Protein AF-A0A8S0H6U8-F1 (afdb_monomer_lite)

Sequence (201 aa):
MFDDYDYKDVSTRIKVKFSQRRDEPMYPWEIASFLKKLNTVYYKFELLNSICSAINQGVSPEDIFIFDHSLPLYERYSEMNLLSEPFAAKLFYSIGMPIPLSPNRNIYEFNCLYHIFNTVNSFLKRNHIGPLSLNNISYLYETLQGFGLQATEAAVIDLANKQAEKSYEAAAKRGRRKSSFQTTISRSHLKNTKNKKTRSF

Secondary structure (DSSP, 8-state):
---GGGGS--S---------SS--PPPHHHHHHHHHHHHHHHHHHHHHHHHHHHHHTT--GGG-EEESSPPPTTS-GGGGGGTTSTTHHHHGGGT--EEESS--HHHHHHHHHHHHHHHHHHHHHHTTPPPPPTHHHHHHHHHHHHHHHHHHHHHHHHHHHHHHHHHHHHHHHHHHHHHHHHHHHHHHHHHHHHHHHSS--

pLDDT: mean 82.43, std 14.74, range [41.81, 97.81]

Foldseek 3Di:
DDDLVVVDDPPDDDDDDDDDPDPDDDDPVNVVVVVVVVVVVVVVVVVVSSVVSCVVVPNDLQNDKDFPAADDPPDDPPCVVCLVALCVLLVCLVSHQIGGSDDDPSSVLSNLLSVLQVVLQVVCVVVVFHHDDSVVSSVLSVCCVPPNDVSSNVSVVVSSVVSVVVRVVVVVVVVVVVVVVVVVVVVVVVVVVVVVVVPDD

Radius of gyration: 28.57 Å; chains: 1; bounding box: 68×74×70 Å

Structure (mmCIF, N/CA/C/O backbone):
data_AF-A0A8S0H6U8-F1
#
_entry.id   AF-A0A8S0H6U8-F1
#
loop_
_atom_site.group_PDB
_atom_site.id
_atom_site.type_symbol
_atom_site.label_atom_id
_atom_site.label_alt_id
_atom_site.label_comp_id
_atom_site.label_asym_id
_atom_site.label_entity_id
_atom_site.label_seq_id
_atom_site.pdbx_PDB_ins_code
_atom_site.Cartn_x
_atom_site.Cartn_y
_atom_site.Cartn_z
_atom_site.occupancy
_atom_site.B_iso_or_equiv
_atom_site.auth_seq_id
_atom_site.auth_comp_id
_atom_site.auth_asym_id
_atom_site.auth_atom_id
_atom_site.pdbx_PDB_model_num
ATOM 1 N N . MET A 1 1 ? 3.943 11.934 16.262 1.00 72.00 1 MET A N 1
ATOM 2 C CA . MET A 1 1 ? 2.975 11.005 15.651 1.00 72.00 1 MET A CA 1
ATOM 3 C C . MET A 1 1 ? 1.938 10.697 16.708 1.00 72.00 1 MET A C 1
ATOM 5 O O . MET A 1 1 ? 2.337 10.480 17.844 1.00 72.00 1 MET A O 1
ATOM 9 N N . PHE A 1 2 ? 0.656 10.782 16.368 1.00 79.81 2 PHE A N 1
ATOM 10 C CA . PHE A 1 2 ? -0.422 10.409 17.280 1.00 79.81 2 PHE A CA 1
ATOM 11 C C . PHE A 1 2 ? -0.410 8.887 17.483 1.00 79.81 2 PHE A C 1
ATOM 13 O O . PHE A 1 2 ? -0.329 8.156 16.495 1.00 79.81 2 PHE A O 1
ATOM 20 N N . ASP A 1 3 ? -0.467 8.435 18.734 1.00 83.94 3 ASP A N 1
ATOM 21 C CA . ASP A 1 3 ? -0.617 7.027 19.102 1.00 83.94 3 ASP A CA 1
ATOM 22 C C . ASP A 1 3 ? -1.947 6.869 19.848 1.00 83.94 3 ASP A C 1
ATOM 24 O O . ASP A 1 3 ? -2.198 7.536 20.852 1.00 83.94 3 ASP A O 1
ATOM 28 N N . ASP A 1 4 ? -2.843 6.035 19.323 1.00 83.31 4 ASP A N 1
ATOM 29 C CA . ASP A 1 4 ? -4.164 5.848 19.914 1.00 83.31 4 ASP A CA 1
ATOM 30 C C . ASP A 1 4 ? -4.121 4.991 21.186 1.00 83.31 4 ASP A C 1
ATOM 32 O O . ASP A 1 4 ? -5.037 5.084 22.007 1.00 83.31 4 ASP A O 1
ATOM 36 N N . TYR A 1 5 ? -3.063 4.199 21.390 1.00 84.62 5 TYR A N 1
ATOM 37 C CA . TYR A 1 5 ? -2.897 3.375 22.587 1.00 84.62 5 TYR A CA 1
ATOM 38 C C . TYR A 1 5 ? -2.689 4.209 23.853 1.00 84.62 5 TYR A C 1
ATOM 40 O O . TYR A 1 5 ? -3.104 3.766 24.924 1.00 84.62 5 TYR A O 1
ATOM 48 N N . ASP A 1 6 ? -2.152 5.428 23.735 1.00 86.44 6 ASP A N 1
ATOM 49 C CA . ASP A 1 6 ? -1.988 6.365 24.857 1.00 86.44 6 ASP A CA 1
ATOM 50 C C . ASP A 1 6 ? -3.334 6.790 25.474 1.00 86.44 6 ASP A C 1
ATOM 52 O O . ASP A 1 6 ? -3.394 7.227 26.625 1.00 86.44 6 ASP A O 1
ATOM 56 N N . TYR A 1 7 ? -4.430 6.637 24.724 1.00 86.06 7 TYR A N 1
ATOM 57 C CA . TYR A 1 7 ? -5.772 7.084 25.106 1.00 86.06 7 TYR A CA 1
ATOM 58 C C . TYR A 1 7 ? -6.778 5.933 25.260 1.00 86.06 7 TYR A C 1
ATOM 60 O O . TYR A 1 7 ? -7.942 6.172 25.593 1.00 86.06 7 TYR A O 1
ATOM 68 N N . LYS A 1 8 ? -6.357 4.683 25.024 1.00 85.88 8 LYS A N 1
ATOM 69 C CA . LYS A 1 8 ? -7.200 3.485 25.147 1.00 85.88 8 LYS A CA 1
ATOM 70 C C . LYS A 1 8 ? -7.026 2.823 26.513 1.00 85.88 8 LYS A C 1
ATOM 72 O O . LYS A 1 8 ? -5.921 2.699 27.034 1.00 85.88 8 LYS A O 1
ATOM 77 N N . ASP A 1 9 ? -8.120 2.303 27.071 1.00 84.31 9 ASP A N 1
ATOM 78 C CA . ASP A 1 9 ? -8.045 1.426 28.243 1.00 84.31 9 ASP A CA 1
ATOM 79 C C . ASP A 1 9 ? -7.545 0.034 27.831 1.00 84.31 9 ASP A C 1
ATOM 81 O O . ASP A 1 9 ? -8.310 -0.845 27.434 1.00 84.31 9 ASP A O 1
ATOM 85 N N . VAL A 1 10 ? -6.233 -0.161 27.940 1.00 85.88 10 VAL A N 1
ATOM 86 C CA . VAL A 1 10 ? -5.565 -1.450 27.702 1.00 85.88 10 VAL A CA 1
ATOM 87 C C . VAL A 1 10 ? -5.568 -2.369 28.930 1.00 85.88 10 VAL A C 1
ATOM 89 O O . VAL A 1 10 ? -5.116 -3.515 28.855 1.00 85.88 10 VAL A O 1
ATOM 92 N N . SER A 1 11 ? -6.054 -1.882 30.074 1.00 89.12 11 SER A N 1
ATOM 93 C CA . SER A 1 11 ? -6.046 -2.614 31.342 1.00 89.12 11 SER A CA 1
ATOM 94 C C . SER A 1 11 ? -7.265 -3.528 31.486 1.00 89.12 11 SER A C 1
ATOM 96 O O . SER A 1 11 ? -7.160 -4.642 32.013 1.00 89.12 11 SER A O 1
ATOM 98 N N . THR A 1 12 ? -8.413 -3.106 30.952 1.00 90.50 12 THR A N 1
ATOM 99 C CA . THR A 1 12 ? -9.663 -3.859 31.038 1.00 90.50 12 THR A CA 1
ATOM 100 C C . THR A 1 12 ? -9.727 -4.967 29.989 1.00 90.50 12 THR A C 1
ATOM 102 O O . THR A 1 12 ? -9.758 -4.731 28.783 1.00 90.50 12 THR A O 1
ATOM 105 N N . ARG A 1 13 ? -9.825 -6.223 30.443 1.00 88.25 13 ARG A N 1
ATOM 106 C CA . ARG A 1 13 ? -10.048 -7.384 29.567 1.00 88.25 13 ARG A CA 1
ATOM 107 C C . ARG A 1 13 ? -11.508 -7.809 29.578 1.00 88.25 13 ARG A C 1
ATOM 109 O O . ARG A 1 13 ? -12.000 -8.331 30.577 1.00 88.25 13 ARG A O 1
ATOM 116 N N . ILE A 1 14 ? -12.172 -7.681 28.433 1.00 86.81 14 ILE A N 1
ATOM 117 C CA . ILE A 1 14 ? -13.550 -8.141 28.244 1.00 86.81 14 ILE A CA 1
ATOM 118 C C . ILE A 1 14 ? -13.538 -9.560 27.666 1.00 86.81 14 ILE A C 1
ATOM 120 O O . ILE A 1 14 ? -12.877 -9.837 26.667 1.00 86.81 14 ILE A O 1
ATOM 124 N N . LYS A 1 15 ? -14.288 -10.475 28.289 1.00 89.25 15 LYS A N 1
ATOM 125 C CA . LYS A 1 15 ? -14.525 -11.826 27.762 1.00 89.25 15 LYS A CA 1
ATOM 126 C C . LYS A 1 15 ? -15.936 -11.908 27.197 1.00 89.25 15 LYS A C 1
ATOM 128 O O . LYS A 1 15 ? -16.902 -11.721 27.929 1.00 89.25 15 LYS A O 1
ATOM 133 N N . VAL A 1 16 ? -16.046 -12.239 25.914 1.00 86.31 16 VAL A N 1
ATOM 134 C CA . VAL A 1 16 ? -17.332 -12.429 25.233 1.00 86.31 16 VAL A CA 1
ATOM 135 C C . VAL A 1 16 ? -17.525 -13.910 24.928 1.00 86.31 16 VAL A C 1
ATOM 137 O O . VAL A 1 16 ? -16.628 -14.562 24.395 1.00 86.31 16 VAL A O 1
ATOM 140 N N . LYS A 1 17 ? -18.701 -14.446 25.265 1.00 89.88 17 LYS A N 1
ATOM 141 C CA . LYS A 1 17 ? -19.116 -15.808 24.918 1.00 89.88 17 LYS A CA 1
ATOM 142 C C . LYS A 1 17 ? -20.360 -15.736 24.043 1.00 89.88 17 LYS A C 1
ATOM 144 O O . LYS A 1 17 ? -21.351 -15.128 24.433 1.00 89.88 17 LYS A O 1
ATOM 149 N N . PHE A 1 18 ? -20.311 -16.393 22.890 1.00 86.31 18 PHE A N 1
ATOM 150 C CA . PHE A 1 18 ? -21.473 -16.581 22.029 1.00 86.31 18 PHE A CA 1
ATOM 151 C C . PHE A 1 18 ? -22.106 -17.939 22.328 1.00 86.31 18 PHE A C 1
ATOM 153 O O . PHE A 1 18 ? -21.403 -18.940 22.471 1.00 86.31 18 PHE A O 1
ATOM 160 N N . SER A 1 19 ? -23.429 -17.972 22.440 1.00 87.06 19 SER A N 1
ATOM 161 C CA . SER A 1 19 ? -24.215 -19.193 22.614 1.00 87.06 19 SER A CA 1
ATOM 162 C C . SER A 1 19 ? -25.252 -19.301 21.503 1.00 87.06 19 SER A C 1
ATOM 164 O O . SER A 1 19 ? -25.845 -18.304 21.083 1.00 87.06 19 SER A O 1
ATOM 166 N N . GLN A 1 20 ? -25.476 -20.519 21.013 1.00 85.81 20 GLN A N 1
ATOM 167 C CA . GLN A 1 20 ? -26.583 -20.784 20.103 1.00 85.81 20 GLN A CA 1
ATOM 168 C C . GLN A 1 20 ? -27.905 -20.763 20.872 1.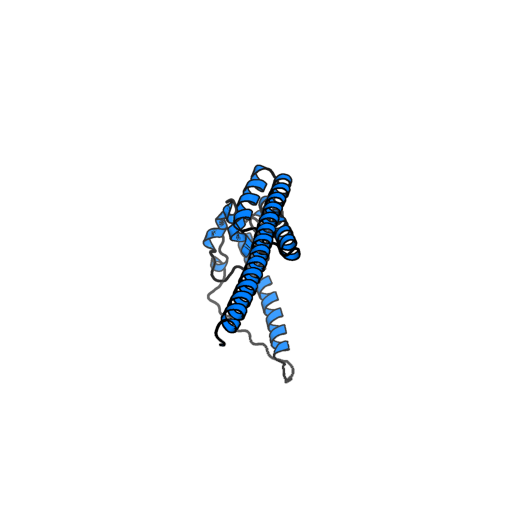00 85.81 20 GLN A C 1
ATOM 170 O O . GLN A 1 20 ? -27.972 -21.152 22.037 1.00 85.81 20 GLN A O 1
ATOM 175 N N . ARG A 1 21 ? -28.972 -20.318 20.202 1.00 85.69 21 ARG A N 1
ATOM 176 C CA . ARG A 1 21 ? -30.337 -20.379 20.751 1.00 85.69 21 ARG A CA 1
ATOM 177 C C . ARG A 1 21 ? -30.958 -21.772 20.644 1.00 85.69 21 ARG A C 1
ATOM 179 O O . ARG A 1 21 ? -31.889 -22.067 21.382 1.00 85.69 21 ARG A O 1
ATOM 186 N N . ARG A 1 22 ? -30.483 -22.586 19.703 1.00 87.94 22 ARG A N 1
ATOM 187 C CA . ARG A 1 22 ? -30.921 -23.963 19.464 1.00 87.94 22 ARG A CA 1
ATOM 188 C C . ARG A 1 22 ? -29.701 -24.863 19.452 1.00 87.94 22 ARG A C 1
ATOM 190 O O . ARG A 1 22 ? -28.652 -24.445 18.965 1.00 87.94 22 ARG A O 1
ATOM 197 N N . ASP A 1 23 ? -29.860 -26.060 19.994 1.00 83.81 23 ASP A N 1
ATOM 198 C CA . ASP A 1 23 ? -28.812 -27.075 20.032 1.00 83.81 23 ASP A CA 1
ATOM 199 C C . ASP A 1 23 ? -28.749 -27.788 18.674 1.00 83.81 23 ASP A C 1
ATOM 201 O O . ASP A 1 23 ? -29.282 -28.878 18.480 1.00 83.81 23 ASP A O 1
ATOM 205 N N . GLU A 1 24 ? -28.205 -27.078 17.686 1.00 88.19 24 GLU A N 1
ATOM 206 C CA . GLU A 1 24 ? -28.044 -27.550 16.314 1.00 88.19 24 GLU A CA 1
ATOM 207 C C . GLU A 1 24 ? -26.545 -27.651 15.988 1.00 88.19 24 GLU A C 1
ATOM 209 O O . GLU A 1 24 ? -25.786 -26.722 16.306 1.00 88.19 24 GLU A O 1
ATOM 214 N N . PRO A 1 25 ? -26.093 -28.742 15.337 1.00 86.31 25 PRO A N 1
ATOM 215 C CA . PRO A 1 25 ? -24.699 -28.883 14.942 1.00 86.31 25 PRO A CA 1
ATOM 216 C C . PRO A 1 25 ? -24.287 -27.734 14.020 1.00 86.31 25 PRO A C 1
ATOM 218 O O . PRO A 1 25 ? -24.891 -27.536 12.970 1.00 86.31 25 PRO A O 1
ATOM 221 N N . MET A 1 26 ? -23.242 -26.999 14.397 1.00 87.81 26 MET A N 1
ATOM 222 C CA . MET A 1 26 ? -22.647 -25.979 13.535 1.00 87.81 26 MET A CA 1
ATOM 223 C C . MET A 1 26 ? -21.539 -26.594 12.689 1.00 87.81 26 MET A C 1
ATOM 225 O O . MET A 1 26 ? -20.608 -27.216 13.211 1.00 87.81 26 MET A O 1
ATOM 229 N N . TYR A 1 27 ? -21.590 -26.366 11.383 1.00 92.00 27 TYR A N 1
ATOM 230 C CA . TYR A 1 27 ? -20.495 -26.750 10.511 1.00 92.00 27 TYR A CA 1
ATOM 231 C C . TYR A 1 27 ? -19.303 -25.793 10.687 1.00 92.00 27 TYR A C 1
ATOM 233 O O . TYR A 1 27 ? -19.488 -24.587 10.881 1.00 92.00 27 TYR A O 1
ATOM 241 N N . PRO A 1 28 ? -18.052 -26.270 10.534 1.00 92.31 28 PRO A N 1
ATOM 242 C CA . PRO A 1 28 ? -16.864 -25.421 10.663 1.00 92.31 28 PRO A CA 1
ATOM 243 C C . PRO A 1 28 ? -16.882 -24.157 9.785 1.00 92.31 28 PRO A C 1
ATOM 245 O O . PRO A 1 28 ? -16.379 -23.108 10.191 1.00 92.31 28 PRO A O 1
ATOM 248 N N . TRP A 1 29 ? -17.486 -24.226 8.594 1.00 92.88 29 TRP A N 1
ATOM 249 C CA . TRP A 1 29 ? -17.583 -23.084 7.680 1.00 92.88 29 TRP A CA 1
ATOM 250 C C . TRP A 1 29 ? -18.539 -21.989 8.184 1.00 92.88 29 TRP A C 1
ATOM 252 O O . TRP A 1 29 ? -18.310 -20.809 7.910 1.00 92.88 29 TRP A O 1
ATOM 262 N N . GLU A 1 30 ? -19.573 -22.345 8.950 1.00 90.06 30 GLU A N 1
ATOM 263 C CA . GLU A 1 30 ? -20.518 -21.391 9.542 1.00 90.06 30 GLU A CA 1
ATOM 264 C C . GLU A 1 30 ? -19.839 -20.588 10.645 1.00 90.06 30 GLU A C 1
ATOM 266 O O . GLU A 1 30 ? -19.911 -19.358 10.656 1.00 90.06 30 GLU A O 1
ATOM 271 N N . ILE A 1 31 ? -19.092 -21.283 11.509 1.00 89.56 31 ILE A N 1
ATOM 272 C CA . ILE A 1 31 ? -18.272 -20.674 12.560 1.00 89.56 31 ILE A CA 1
ATOM 273 C C . ILE A 1 31 ? -17.251 -19.723 11.932 1.00 89.56 31 ILE A C 1
ATOM 275 O O . ILE A 1 31 ? -17.140 -18.567 12.342 1.00 89.56 31 ILE A O 1
ATOM 279 N N . ALA A 1 32 ? -16.541 -20.172 10.893 1.00 90.44 32 ALA A N 1
ATOM 280 C CA . ALA A 1 32 ? -15.558 -19.345 10.198 1.00 90.44 32 ALA A CA 1
ATOM 281 C C . ALA A 1 32 ? -16.195 -18.091 9.570 1.00 90.44 32 ALA A C 1
ATOM 283 O O . ALA A 1 32 ? -15.649 -16.992 9.675 1.00 90.44 32 ALA A O 1
ATOM 284 N N . SER A 1 33 ? -17.372 -18.233 8.952 1.00 91.06 33 SER A N 1
ATOM 285 C CA . SER A 1 33 ? -18.123 -17.123 8.355 1.00 91.06 33 SER A CA 1
ATOM 286 C C . SER A 1 33 ? -18.590 -16.113 9.405 1.00 91.06 33 SER A C 1
ATOM 288 O O . SER A 1 33 ? -18.441 -14.902 9.213 1.00 91.06 33 SER A O 1
ATOM 290 N N . PHE A 1 34 ? -19.101 -16.595 10.541 1.00 90.94 34 PHE A N 1
ATOM 291 C CA . PHE A 1 34 ? -19.484 -15.758 11.674 1.00 90.94 34 PHE A CA 1
ATOM 292 C C . PHE A 1 34 ? -18.286 -14.975 12.224 1.00 90.94 34 PHE A C 1
ATOM 294 O O . PHE A 1 34 ? -18.344 -13.746 12.297 1.00 90.94 34 PHE A O 1
ATOM 301 N N . LEU A 1 35 ? -17.181 -15.661 12.533 1.00 90.25 35 LEU A N 1
ATOM 302 C CA . LEU A 1 35 ? -15.965 -15.029 13.050 1.00 90.25 35 LEU A CA 1
ATOM 303 C C . LEU A 1 35 ? -15.404 -13.993 12.071 1.00 90.25 35 LEU A C 1
ATOM 305 O O . LEU A 1 35 ? -15.026 -12.900 12.483 1.00 90.25 35 LEU A O 1
ATOM 309 N N . LYS A 1 36 ? -15.417 -14.281 10.764 1.00 89.00 36 LYS A N 1
ATOM 310 C CA . LYS A 1 36 ? -14.990 -13.326 9.732 1.00 89.00 36 LYS A CA 1
ATOM 311 C C . LYS A 1 36 ? -15.820 -12.041 9.761 1.00 89.00 36 LYS A C 1
ATOM 313 O O . LYS A 1 36 ? -15.253 -10.949 9.693 1.00 89.00 36 LYS A O 1
ATOM 318 N N . LYS A 1 37 ? -17.150 -12.154 9.854 1.00 90.81 37 LYS A N 1
ATOM 319 C CA . LYS A 1 37 ? -18.057 -10.996 9.939 1.00 90.81 37 LYS A CA 1
ATOM 320 C C . LYS A 1 37 ? -17.819 -10.203 11.220 1.00 90.81 37 LYS A C 1
ATOM 322 O O . LYS A 1 37 ? -17.661 -8.989 11.141 1.00 90.81 37 LYS A O 1
ATOM 327 N N . LEU A 1 38 ? -17.743 -10.888 12.363 1.00 91.12 38 LEU A N 1
ATOM 328 C CA . LEU A 1 38 ? -17.485 -10.269 13.661 1.00 91.12 38 LEU A CA 1
ATOM 329 C C . LEU A 1 38 ? -16.172 -9.482 13.644 1.00 91.12 38 LEU A C 1
ATOM 331 O O . LEU A 1 38 ? -16.176 -8.296 13.953 1.00 91.12 38 LEU A O 1
ATOM 335 N N . ASN A 1 39 ? -15.081 -10.110 13.201 1.00 87.56 39 ASN A N 1
ATOM 336 C CA . ASN A 1 39 ? -13.770 -9.469 13.116 1.00 87.56 39 ASN A CA 1
ATOM 337 C C . ASN A 1 39 ? -13.799 -8.259 12.177 1.00 87.56 39 ASN A C 1
ATOM 339 O O . ASN A 1 39 ? -13.276 -7.206 12.514 1.00 87.56 39 ASN A O 1
ATOM 343 N N . THR A 1 40 ? -14.456 -8.376 11.020 1.00 88.44 40 THR A N 1
ATOM 344 C CA . THR A 1 40 ? -14.566 -7.266 10.059 1.00 88.44 40 THR A CA 1
ATOM 345 C C . THR A 1 40 ? -15.293 -6.065 10.665 1.00 88.44 40 THR A C 1
ATOM 347 O O . THR A 1 40 ? -14.871 -4.928 10.473 1.00 88.44 40 THR A O 1
ATOM 350 N N . VAL A 1 41 ? -16.392 -6.302 11.385 1.00 91.25 41 VAL A N 1
ATOM 351 C CA . VAL A 1 41 ? -17.144 -5.241 12.068 1.00 91.25 41 VAL A CA 1
ATOM 352 C C . VAL A 1 41 ? -16.313 -4.642 13.201 1.00 91.25 41 VAL A C 1
ATOM 354 O O . VAL A 1 41 ? -16.205 -3.423 13.286 1.00 91.25 41 VAL A O 1
ATOM 357 N N . TYR A 1 42 ? -15.675 -5.485 14.014 1.00 89.50 42 TYR A N 1
ATOM 358 C CA . TYR A 1 42 ? -14.797 -5.063 15.103 1.00 89.50 42 TYR A CA 1
ATOM 359 C C . TYR A 1 42 ? -13.670 -4.145 14.613 1.00 89.50 42 TYR A C 1
ATOM 361 O O . TYR A 1 42 ? -13.536 -3.037 15.117 1.00 89.50 42 TYR A O 1
ATOM 369 N N . TYR A 1 43 ? -12.924 -4.540 13.577 1.00 86.88 43 TYR A N 1
ATOM 370 C CA . TYR A 1 43 ? -11.830 -3.719 13.047 1.00 86.88 43 TYR A CA 1
ATOM 371 C C . TYR A 1 43 ? -12.303 -2.373 12.490 1.00 86.88 43 TYR A C 1
ATOM 373 O O . TYR A 1 43 ? -11.598 -1.378 12.627 1.00 86.88 43 TYR A O 1
ATOM 381 N N . LYS A 1 44 ? -13.501 -2.312 11.893 1.00 90.12 44 LYS A N 1
ATOM 382 C CA . LYS A 1 44 ? -14.086 -1.037 11.453 1.00 90.12 44 LYS A CA 1
ATOM 383 C C . LYS A 1 44 ? -14.399 -0.124 12.634 1.00 90.12 44 LYS A C 1
ATOM 385 O O . LYS A 1 44 ? -14.126 1.067 12.551 1.00 90.12 44 LYS A O 1
ATOM 390 N N . PHE A 1 45 ? -14.957 -0.669 13.714 1.00 92.25 45 PHE A N 1
ATOM 391 C CA . PHE A 1 45 ? -15.212 0.107 14.927 1.00 92.25 45 PHE A CA 1
ATOM 392 C C . PHE A 1 45 ? -13.920 0.568 15.592 1.00 92.25 45 PHE A C 1
ATOM 394 O O . PHE A 1 45 ? -13.834 1.732 15.958 1.00 92.25 45 PHE A O 1
ATOM 401 N N . GLU A 1 46 ? -12.905 -0.292 15.682 1.00 88.56 46 GLU A N 1
ATOM 402 C CA . GLU A 1 46 ? -11.596 0.101 16.207 1.00 88.56 46 GLU A CA 1
ATOM 403 C C . GLU A 1 46 ? -10.988 1.248 15.404 1.00 88.56 46 GLU A C 1
ATOM 405 O O . GLU A 1 46 ? -10.571 2.241 15.991 1.00 88.56 46 GLU A O 1
ATOM 410 N N . LEU A 1 47 ? -11.019 1.166 14.071 1.00 90.12 47 LEU A N 1
ATOM 411 C CA . LEU A 1 47 ? -10.532 2.236 13.204 1.00 90.12 47 LEU A CA 1
ATOM 412 C C . LEU A 1 47 ? -11.298 3.549 13.421 1.00 90.12 47 LEU A C 1
ATOM 414 O O . LEU A 1 47 ? -10.682 4.604 13.551 1.00 90.12 47 LEU A O 1
ATOM 418 N N . LEU A 1 48 ? -12.633 3.495 13.489 1.00 93.00 48 LEU A N 1
ATOM 419 C CA . LEU A 1 48 ? -13.458 4.675 13.768 1.00 93.00 48 LEU A CA 1
ATOM 420 C C . LEU A 1 48 ? -13.152 5.267 15.147 1.00 93.00 48 LEU A C 1
ATOM 422 O O . LEU A 1 48 ? -13.030 6.482 15.266 1.00 93.00 48 LEU A O 1
ATOM 426 N N . ASN A 1 49 ? -12.975 4.428 16.167 1.00 92.19 49 ASN A N 1
ATOM 427 C CA . ASN A 1 49 ? -12.612 4.867 17.511 1.00 92.19 49 ASN A CA 1
ATOM 428 C C . ASN A 1 49 ? -11.245 5.561 17.518 1.00 92.19 49 ASN A C 1
ATOM 430 O O . ASN A 1 49 ? -11.112 6.615 18.135 1.00 92.19 49 ASN A O 1
ATOM 434 N N . SER A 1 50 ? -10.252 5.022 16.804 1.00 91.56 50 SER A N 1
ATOM 435 C CA . SER A 1 50 ? -8.931 5.645 16.668 1.00 91.56 50 SER A CA 1
ATOM 436 C C . SER A 1 50 ? -9.013 7.001 15.957 1.00 91.56 50 SER A C 1
ATOM 438 O O . SER A 1 50 ? -8.406 7.964 16.420 1.00 91.56 50 SER A O 1
ATOM 440 N N . ILE A 1 51 ? -9.823 7.118 14.896 1.00 93.25 51 ILE A N 1
ATOM 441 C CA . ILE A 1 51 ? -10.076 8.393 14.199 1.00 93.25 51 ILE A CA 1
ATOM 442 C C . ILE A 1 51 ? -10.753 9.403 15.135 1.00 93.25 51 ILE A C 1
ATOM 444 O O . ILE A 1 51 ? -10.299 10.540 15.246 1.00 93.25 51 ILE A O 1
ATOM 448 N N . CYS A 1 52 ? -11.814 8.999 15.838 1.00 94.19 52 CYS A N 1
ATOM 449 C CA . CYS A 1 52 ? -12.495 9.856 16.807 1.00 94.19 52 CYS A CA 1
ATOM 450 C C . CYS A 1 52 ? -11.548 10.302 17.925 1.00 94.19 52 CYS A C 1
ATOM 452 O O . CYS A 1 52 ? -11.562 11.470 18.301 1.00 94.19 52 CYS A O 1
ATOM 454 N N . SER A 1 53 ? -10.706 9.397 18.429 1.00 94.19 53 SER A N 1
ATOM 455 C CA . SER A 1 53 ? -9.695 9.722 19.433 1.00 94.19 53 SER A CA 1
ATOM 456 C C . SER A 1 53 ? -8.712 10.764 18.903 1.00 94.19 53 SER A C 1
ATOM 458 O O . SER A 1 53 ? -8.492 11.767 19.572 1.00 94.19 53 SER A O 1
ATOM 460 N N . ALA A 1 54 ? -8.183 10.588 17.688 1.00 93.00 54 ALA A N 1
ATOM 461 C CA . ALA A 1 54 ? -7.269 11.546 17.064 1.00 93.00 54 ALA A CA 1
ATOM 462 C C . ALA A 1 54 ? -7.893 12.946 16.954 1.00 93.00 54 ALA A C 1
ATOM 464 O O . ALA A 1 54 ? -7.296 13.929 17.393 1.00 93.00 54 ALA A O 1
ATOM 465 N N . ILE A 1 55 ? -9.126 13.027 16.446 1.00 94.94 55 ILE A N 1
ATOM 466 C CA . ILE A 1 55 ? -9.863 14.291 16.309 1.00 94.94 55 ILE A CA 1
ATOM 467 C C . ILE A 1 55 ? -10.098 14.940 17.680 1.00 94.94 55 ILE A C 1
ATOM 469 O O . ILE A 1 55 ? -9.857 16.134 17.848 1.00 94.94 55 ILE A O 1
ATOM 473 N N . ASN A 1 56 ? -10.515 14.161 18.683 1.00 95.06 56 ASN A N 1
ATOM 474 C CA . ASN A 1 56 ? -10.763 14.663 20.039 1.00 95.06 56 ASN A CA 1
ATOM 475 C C . ASN A 1 56 ? -9.490 15.175 20.732 1.00 95.06 56 ASN A C 1
ATOM 477 O O . ASN A 1 56 ? -9.581 16.041 21.599 1.00 95.06 56 ASN A O 1
ATOM 481 N N . GLN A 1 57 ? -8.318 14.662 20.349 1.00 94.38 57 GLN A N 1
ATOM 482 C CA . GLN A 1 57 ? -7.011 15.122 20.832 1.00 94.38 57 GLN A CA 1
ATOM 483 C C . GLN A 1 57 ? -6.406 16.242 19.965 1.00 94.38 57 GLN A C 1
ATOM 485 O O . GLN A 1 57 ? -5.264 16.642 20.181 1.00 94.38 57 GLN A O 1
ATOM 490 N N . GLY A 1 58 ? -7.163 16.780 19.003 1.00 93.75 58 GLY A N 1
ATOM 491 C CA . GLY A 1 58 ? -6.779 17.956 18.222 1.00 93.75 58 GLY A CA 1
ATOM 492 C C . GLY A 1 58 ? -6.036 17.668 16.916 1.00 93.75 58 GLY A C 1
ATOM 493 O O . GLY A 1 58 ? -5.516 18.604 16.312 1.00 93.75 58 GLY A O 1
ATOM 494 N N . VAL A 1 59 ? -5.984 16.414 16.451 1.00 91.56 59 VAL A N 1
ATOM 495 C CA . VAL A 1 59 ? -5.469 16.102 15.107 1.00 91.56 59 VAL A CA 1
ATOM 496 C C . VAL A 1 59 ? -6.464 16.607 14.059 1.00 91.56 59 VAL A C 1
ATOM 498 O O . VAL A 1 59 ? -7.649 16.269 14.103 1.00 91.56 59 VAL A O 1
ATOM 501 N N . SER A 1 60 ? -5.987 17.408 13.102 1.00 92.19 60 SER A N 1
ATOM 502 C CA . SER A 1 60 ? -6.823 17.910 12.009 1.00 92.19 60 SER A CA 1
ATOM 503 C C . SER A 1 60 ? -7.293 16.758 11.109 1.00 92.19 60 SER A C 1
ATOM 505 O O . SER A 1 60 ? -6.477 15.911 10.742 1.00 92.19 60 SER A O 1
ATOM 507 N N . PRO A 1 61 ? -8.565 16.728 10.664 1.00 91.44 61 PRO A N 1
ATOM 508 C CA . PRO A 1 61 ? -9.035 15.738 9.692 1.00 91.44 61 PRO A CA 1
ATOM 509 C C . PRO A 1 61 ? -8.237 15.706 8.378 1.00 91.44 61 PRO A C 1
ATOM 511 O O . PRO A 1 61 ? -8.208 14.675 7.712 1.00 91.44 61 PRO A O 1
ATOM 514 N N . GLU A 1 62 ? -7.592 16.813 7.994 1.00 89.31 62 GLU A N 1
ATOM 515 C CA . GLU A 1 62 ? -6.741 16.909 6.794 1.00 89.31 62 GLU A CA 1
ATOM 516 C C . GLU A 1 62 ? -5.420 16.135 6.913 1.00 89.31 62 GLU A C 1
ATOM 518 O O . GLU A 1 62 ? -4.832 15.769 5.891 1.00 89.31 62 GLU A O 1
ATOM 523 N N . ASP A 1 63 ? -4.997 15.851 8.147 1.00 86.00 63 ASP A N 1
ATOM 524 C CA . ASP A 1 63 ? -3.786 15.098 8.479 1.00 86.00 63 ASP A CA 1
ATOM 525 C C . ASP A 1 63 ? -4.077 13.606 8.726 1.00 86.00 63 ASP A C 1
ATOM 527 O O . ASP A 1 63 ? -3.162 12.820 8.979 1.00 86.00 63 ASP A O 1
ATOM 531 N N . ILE A 1 64 ? -5.349 13.190 8.652 1.00 88.50 64 ILE A N 1
ATOM 532 C CA . ILE A 1 64 ? -5.775 11.803 8.855 1.00 88.50 64 ILE A CA 1
ATOM 533 C C . ILE A 1 64 ? -6.016 11.133 7.502 1.00 88.50 64 ILE A C 1
ATOM 535 O O . ILE A 1 64 ? -6.822 11.579 6.682 1.00 88.50 64 ILE A O 1
ATOM 539 N N . PHE A 1 65 ? -5.367 9.994 7.290 1.00 87.94 65 PHE A N 1
ATOM 540 C CA . PHE A 1 65 ? -5.595 9.128 6.141 1.00 87.94 65 PHE A CA 1
ATOM 541 C C . PHE A 1 65 ? -5.430 7.663 6.533 1.00 87.94 65 PHE A C 1
ATOM 543 O O . PHE A 1 65 ? -4.824 7.322 7.547 1.00 87.94 65 PHE A O 1
ATOM 550 N N . ILE A 1 66 ? -6.016 6.791 5.723 1.00 87.25 66 ILE A N 1
ATOM 551 C CA . ILE A 1 66 ? -6.134 5.361 5.983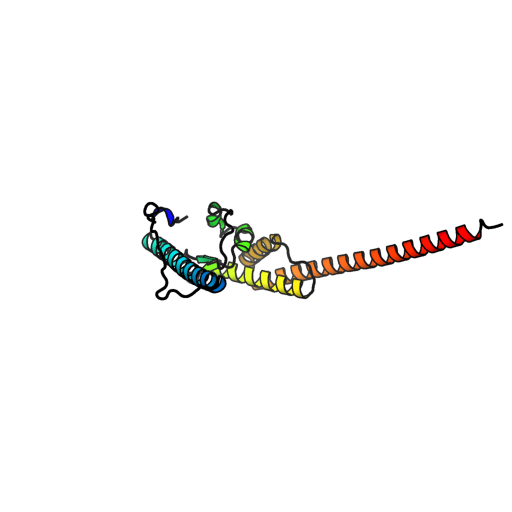 1.00 87.25 66 ILE A CA 1
ATOM 552 C C . ILE A 1 66 ? -5.520 4.627 4.801 1.00 87.25 66 ILE A C 1
ATOM 554 O O . ILE A 1 66 ? -5.872 4.907 3.661 1.00 87.25 66 ILE A O 1
ATOM 558 N N . PHE A 1 67 ? -4.637 3.668 5.048 1.00 86.00 67 PHE A N 1
ATOM 559 C CA . PHE A 1 67 ? -4.211 2.756 3.993 1.00 86.00 67 PHE A CA 1
ATOM 560 C C . PHE A 1 67 ? -5.245 1.644 3.791 1.00 86.00 67 PHE A C 1
ATOM 562 O O . PHE A 1 67 ? -5.799 1.109 4.751 1.00 86.00 67 PHE A O 1
ATOM 569 N N . ASP A 1 68 ? -5.509 1.293 2.535 1.00 84.94 68 ASP A N 1
ATOM 570 C CA . ASP A 1 68 ? -6.490 0.263 2.174 1.00 84.94 68 ASP A CA 1
ATOM 571 C C . ASP A 1 68 ? -6.013 -1.181 2.426 1.00 84.94 68 ASP A C 1
ATOM 573 O O . ASP A 1 68 ? -6.824 -2.109 2.357 1.00 84.94 68 ASP A O 1
ATOM 577 N N . HIS A 1 69 ? -4.735 -1.382 2.768 1.00 81.69 69 HIS A N 1
ATOM 578 C CA . HIS A 1 69 ? -4.209 -2.658 3.247 1.00 81.69 69 HIS A CA 1
ATOM 579 C C . HIS A 1 69 ? -3.665 -2.527 4.674 1.00 81.69 69 HIS A C 1
ATOM 581 O O . HIS A 1 69 ? -3.229 -1.473 5.133 1.00 81.69 69 HIS A O 1
ATOM 587 N N . SER A 1 70 ? -3.701 -3.639 5.406 1.00 68.50 70 SER A N 1
ATOM 588 C CA . SER A 1 70 ? -3.080 -3.726 6.724 1.00 68.50 70 SER A CA 1
ATOM 589 C C . SER A 1 70 ? -1.558 -3.745 6.599 1.00 68.50 70 SER A C 1
ATOM 591 O O . SER A 1 70 ? -1.021 -4.479 5.765 1.00 68.50 70 SER A O 1
ATOM 593 N N . LEU A 1 71 ? -0.873 -3.042 7.500 1.00 64.38 71 LEU A N 1
ATOM 594 C CA . LEU A 1 71 ? 0.568 -3.184 7.693 1.00 64.38 71 LEU A CA 1
ATOM 595 C C . LEU A 1 71 ? 0.947 -4.654 7.939 1.00 64.38 71 LEU A C 1
ATOM 597 O O . LEU A 1 71 ? 0.261 -5.348 8.701 1.00 64.38 71 LEU A O 1
ATOM 601 N N . PRO A 1 72 ? 2.061 -5.139 7.369 1.00 60.75 72 PRO A N 1
ATOM 602 C CA . PRO A 1 72 ? 2.694 -6.354 7.857 1.00 60.75 72 PRO A CA 1
ATOM 603 C C . PRO A 1 72 ? 3.006 -6.195 9.353 1.00 60.75 72 PRO A C 1
ATOM 605 O O . PRO A 1 72 ? 3.556 -5.176 9.763 1.00 60.75 72 PRO A O 1
ATOM 608 N N . LEU A 1 73 ? 2.708 -7.218 10.165 1.00 48.50 73 LEU A N 1
ATOM 609 C CA . LEU A 1 73 ? 2.832 -7.228 11.640 1.00 48.50 73 LEU A CA 1
ATOM 610 C C . LEU A 1 73 ? 4.230 -6.868 12.203 1.00 48.50 73 LEU A C 1
ATOM 612 O O . LEU A 1 73 ? 4.389 -6.783 13.418 1.00 48.50 73 LEU A O 1
ATOM 616 N N . TYR A 1 74 ? 5.237 -6.665 11.349 1.00 49.41 74 TYR A N 1
ATOM 617 C CA . TYR A 1 74 ? 6.641 -6.478 11.716 1.00 49.41 74 TYR A CA 1
ATOM 618 C C . TYR A 1 74 ? 7.289 -5.207 11.133 1.00 49.41 74 TYR A C 1
ATOM 620 O O . TYR A 1 74 ? 8.492 -5.020 11.316 1.00 49.41 74 TYR A O 1
ATOM 628 N N . GLU A 1 75 ? 6.543 -4.323 10.454 1.00 51.09 75 GLU A N 1
ATOM 629 C CA . GLU A 1 75 ? 7.119 -3.130 9.809 1.00 51.09 75 GLU A CA 1
ATOM 630 C C . GLU A 1 75 ? 6.704 -1.791 10.458 1.00 51.09 75 GLU A C 1
ATOM 632 O O . GLU A 1 75 ? 5.552 -1.373 10.447 1.00 51.09 75 GLU A O 1
ATOM 637 N N . ARG A 1 76 ? 7.729 -1.154 11.044 1.00 52.91 76 ARG A N 1
ATOM 638 C CA . ARG A 1 76 ? 8.032 0.277 11.266 1.00 52.91 76 ARG A CA 1
ATOM 639 C C . ARG A 1 76 ? 6.879 1.296 11.279 1.00 52.91 76 ARG A C 1
ATOM 641 O O . ARG A 1 76 ? 6.785 2.162 10.415 1.00 52.91 76 ARG A O 1
ATOM 648 N N . TYR A 1 77 ? 6.160 1.339 12.399 1.00 52.91 77 TYR A N 1
ATOM 649 C CA . TYR A 1 77 ? 5.360 2.503 12.816 1.00 52.91 77 TYR A CA 1
ATOM 650 C C . TYR A 1 77 ? 6.193 3.799 12.934 1.00 52.91 77 TYR A C 1
ATOM 652 O O . TYR A 1 77 ? 5.678 4.893 12.737 1.00 52.91 77 TYR A O 1
ATOM 660 N N . SER A 1 78 ? 7.501 3.698 13.201 1.00 55.97 78 SER A N 1
ATOM 661 C CA . SER A 1 78 ? 8.394 4.849 13.415 1.00 55.97 78 SER A CA 1
ATOM 662 C C . SER A 1 78 ? 8.693 5.681 12.162 1.00 55.97 78 SER A C 1
ATOM 664 O O . SER A 1 78 ? 9.224 6.782 12.280 1.00 55.97 78 SER A O 1
ATOM 666 N N . GLU A 1 79 ? 8.393 5.166 10.967 1.00 56.53 79 GLU A N 1
ATOM 667 C CA . GLU A 1 79 ? 8.764 5.793 9.691 1.00 56.53 79 GLU A CA 1
ATOM 668 C C . GLU A 1 79 ? 7.607 6.552 9.016 1.00 56.53 79 GLU A C 1
ATOM 670 O O . GLU A 1 79 ? 7.791 7.147 7.959 1.00 56.53 79 GLU A O 1
ATOM 675 N N . MET A 1 80 ? 6.422 6.611 9.636 1.00 60.22 80 MET A N 1
ATOM 676 C CA . MET A 1 80 ? 5.248 7.295 9.068 1.00 60.22 80 MET A CA 1
ATOM 677 C C . MET A 1 80 ? 5.379 8.821 8.962 1.00 60.22 80 MET A C 1
ATOM 679 O O . MET A 1 80 ? 4.694 9.432 8.147 1.00 60.22 80 MET A O 1
ATOM 683 N N . ASN A 1 81 ? 6.312 9.439 9.695 1.00 60.50 81 ASN A N 1
ATOM 684 C CA . ASN A 1 81 ? 6.615 10.870 9.556 1.00 60.50 81 ASN A CA 1
ATOM 685 C C . ASN A 1 81 ? 7.321 11.218 8.228 1.00 60.50 81 ASN A C 1
ATOM 687 O O . ASN A 1 81 ? 7.658 12.376 8.006 1.00 60.50 81 ASN A O 1
ATOM 691 N N . LEU A 1 82 ? 7.596 10.234 7.367 1.00 62.12 82 LEU A N 1
ATOM 692 C CA . LEU A 1 82 ? 8.446 10.400 6.190 1.00 62.12 82 LEU A CA 1
ATOM 693 C C . LEU A 1 82 ? 7.655 10.659 4.906 1.00 62.12 82 LEU A C 1
ATOM 695 O O . LEU A 1 82 ? 8.274 10.735 3.862 1.00 62.12 82 LEU A O 1
ATOM 699 N N . LEU A 1 83 ? 6.324 10.814 4.939 1.00 63.03 83 LEU A N 1
ATOM 700 C CA . LEU A 1 83 ? 5.482 10.968 3.733 1.00 63.03 83 LEU A CA 1
ATOM 701 C C . LEU A 1 83 ? 5.908 12.092 2.779 1.00 63.03 83 LEU A C 1
ATOM 703 O O . LEU A 1 83 ? 5.591 12.026 1.598 1.00 63.03 83 LEU A O 1
ATOM 707 N N . SER A 1 84 ? 6.634 13.103 3.250 1.00 63.53 84 SER A N 1
ATOM 708 C CA . SER A 1 84 ? 7.203 14.153 2.398 1.00 63.53 84 SER A CA 1
ATOM 709 C C . SER A 1 84 ? 8.427 13.709 1.586 1.00 63.53 84 SER A C 1
ATOM 711 O O . SER A 1 84 ? 8.811 14.390 0.639 1.00 63.53 84 SER A O 1
ATOM 713 N N . GLU A 1 85 ? 9.049 12.585 1.932 1.00 71.56 85 GLU A N 1
ATOM 714 C CA . GLU A 1 85 ? 10.319 12.136 1.370 1.00 71.56 85 GLU A CA 1
ATOM 715 C C . GLU A 1 85 ? 10.134 11.241 0.131 1.00 71.56 85 GLU A C 1
ATOM 717 O O . GLU A 1 85 ? 9.273 10.359 0.122 1.00 71.56 85 GLU A O 1
ATOM 722 N N . PRO A 1 86 ? 10.995 11.339 -0.898 1.00 68.19 86 PRO A N 1
ATOM 723 C CA . PRO A 1 86 ? 10.905 10.495 -2.096 1.00 68.19 86 PRO A CA 1
ATOM 724 C C . PRO A 1 86 ? 10.915 8.979 -1.857 1.00 68.19 86 PRO A C 1
ATOM 726 O O . PRO A 1 86 ? 10.350 8.195 -2.631 1.00 68.19 86 PRO A O 1
ATOM 729 N N . PHE A 1 87 ? 11.552 8.523 -0.778 1.00 75.62 87 PHE A N 1
ATOM 730 C CA . PHE A 1 87 ? 11.563 7.103 -0.429 1.00 75.62 87 PHE A CA 1
ATOM 731 C C . PHE A 1 87 ? 10.255 6.640 0.229 1.00 75.62 87 PHE A C 1
ATOM 733 O O . PHE A 1 87 ? 9.990 5.437 0.239 1.00 75.62 87 PHE A O 1
ATOM 740 N N . ALA A 1 88 ? 9.408 7.554 0.711 1.00 77.06 88 ALA A N 1
ATOM 741 C CA . ALA A 1 88 ? 8.104 7.230 1.281 1.00 77.06 88 ALA A CA 1
ATOM 742 C C . ALA A 1 88 ? 7.193 6.539 0.274 1.00 77.06 88 ALA A C 1
ATOM 744 O O . ALA A 1 88 ? 6.538 5.556 0.611 1.00 77.06 88 ALA A O 1
ATOM 745 N N . ALA A 1 89 ? 7.233 6.982 -0.987 1.00 81.69 89 ALA A N 1
ATOM 746 C CA . ALA A 1 89 ? 6.497 6.350 -2.080 1.00 81.69 89 ALA A CA 1
ATOM 747 C C . ALA A 1 89 ? 6.857 4.874 -2.244 1.00 81.69 89 ALA A C 1
ATOM 749 O O . ALA A 1 89 ? 6.029 4.063 -2.636 1.00 81.69 89 ALA A O 1
ATOM 750 N N . LYS A 1 90 ? 8.102 4.503 -1.945 1.00 86.06 90 LYS A N 1
ATOM 751 C CA . LYS A 1 90 ? 8.534 3.108 -1.961 1.00 86.06 90 LYS A CA 1
ATOM 752 C C . LYS A 1 90 ? 8.150 2.385 -0.676 1.00 86.06 90 LYS A C 1
ATOM 754 O O . LYS A 1 90 ? 7.714 1.240 -0.748 1.00 86.06 90 LYS A O 1
ATOM 759 N N . LEU A 1 91 ? 8.337 3.036 0.469 1.00 80.25 91 LEU A N 1
ATOM 760 C CA . LEU A 1 91 ? 8.093 2.461 1.788 1.00 80.25 91 LEU A CA 1
ATOM 761 C C . LEU A 1 91 ? 6.616 2.104 1.991 1.00 80.25 91 LEU A C 1
ATOM 763 O O . LEU A 1 91 ? 6.303 0.996 2.411 1.00 80.25 91 LEU A O 1
ATOM 767 N N . PHE A 1 92 ? 5.709 3.016 1.641 1.00 80.19 92 PHE A N 1
ATOM 768 C CA . PHE A 1 92 ? 4.275 2.834 1.861 1.00 80.19 92 PHE A CA 1
ATOM 769 C C . PHE A 1 92 ? 3.578 2.042 0.757 1.00 80.19 92 PHE A C 1
ATOM 771 O O . PHE A 1 92 ? 2.429 1.648 0.925 1.00 80.19 92 PHE A O 1
ATOM 778 N N . TYR A 1 93 ? 4.252 1.756 -0.358 1.00 84.69 93 TYR A N 1
ATOM 779 C CA . TYR A 1 93 ? 3.636 1.046 -1.478 1.00 84.69 93 TYR A CA 1
ATOM 780 C C . TYR A 1 93 ? 3.113 -0.349 -1.102 1.00 84.69 93 TYR A C 1
ATOM 782 O O . TYR A 1 93 ? 2.060 -0.764 -1.581 1.00 84.69 93 TYR A O 1
ATOM 790 N N . SER A 1 94 ? 3.825 -1.080 -0.238 1.00 80.00 94 SER A N 1
ATOM 791 C CA . SER A 1 94 ? 3.393 -2.401 0.252 1.00 80.00 94 SER A CA 1
ATOM 792 C C . SER A 1 94 ? 2.191 -2.331 1.196 1.00 80.00 94 SER A C 1
ATOM 794 O O . SER A 1 94 ? 1.492 -3.328 1.367 1.00 80.00 94 SER A O 1
ATOM 796 N N . ILE A 1 95 ? 1.968 -1.166 1.803 1.00 78.44 95 ILE A N 1
ATOM 797 C CA . ILE A 1 95 ? 0.952 -0.907 2.826 1.00 78.44 95 ILE A CA 1
ATOM 798 C C . ILE A 1 95 ? -0.368 -0.482 2.170 1.00 78.44 95 ILE A C 1
ATOM 800 O O . ILE A 1 95 ? -1.422 -0.557 2.788 1.00 78.44 95 ILE A O 1
ATOM 804 N N . GLY A 1 96 ? -0.333 -0.125 0.886 1.00 81.81 96 GLY A N 1
ATOM 805 C CA . GLY A 1 96 ? -1.514 0.122 0.072 1.00 81.81 96 GLY A CA 1
ATOM 806 C C . GLY A 1 96 ? -1.669 1.581 -0.334 1.00 81.81 96 GLY A C 1
ATOM 807 O O . GLY A 1 96 ? -0.755 2.395 -0.215 1.00 81.81 96 GLY A O 1
ATOM 808 N N . MET A 1 97 ? -2.840 1.908 -0.866 1.00 85.44 97 MET A N 1
ATOM 809 C CA . MET A 1 97 ? -3.192 3.252 -1.301 1.00 85.44 97 MET A CA 1
ATOM 810 C C . MET A 1 97 ? -3.702 4.065 -0.112 1.00 85.44 97 MET A C 1
ATOM 812 O O . MET A 1 97 ? -4.604 3.603 0.593 1.00 85.44 97 MET A O 1
ATOM 816 N N . PRO A 1 98 ? -3.164 5.274 0.121 1.00 85.81 98 PRO A N 1
ATOM 817 C CA . PRO A 1 98 ? -3.697 6.137 1.154 1.00 85.81 98 PRO A CA 1
ATOM 818 C C . PRO A 1 98 ? -5.049 6.708 0.701 1.00 85.81 98 PRO A C 1
ATOM 820 O O . PRO A 1 98 ? -5.226 7.137 -0.444 1.00 85.81 98 PRO A O 1
ATOM 823 N N . ILE A 1 99 ? -6.003 6.705 1.625 1.00 87.62 99 ILE A N 1
ATOM 824 C CA . ILE A 1 99 ? -7.359 7.228 1.495 1.00 87.62 99 ILE A CA 1
ATOM 825 C C . ILE A 1 99 ? -7.486 8.363 2.512 1.00 87.62 99 ILE A C 1
ATOM 827 O O . ILE A 1 99 ? -7.520 8.093 3.716 1.00 87.62 99 ILE A O 1
ATOM 831 N N . PRO A 1 100 ? -7.520 9.627 2.071 1.00 88.94 100 PRO A N 1
ATOM 832 C CA . PRO A 1 100 ? -7.591 10.749 2.989 1.00 88.94 100 PRO A CA 1
ATOM 833 C C . PRO A 1 100 ? -8.995 10.886 3.595 1.00 88.94 100 PRO A C 1
ATOM 835 O O . PRO A 1 100 ? -9.992 10.624 2.921 1.00 88.94 100 PRO A O 1
ATOM 838 N N . LEU A 1 101 ? -9.078 11.313 4.860 1.00 90.19 101 LEU A N 1
ATOM 839 C CA . LEU A 1 101 ? -10.358 11.596 5.521 1.00 90.19 101 LEU A CA 1
ATOM 840 C C . LEU A 1 101 ? -10.989 12.902 5.007 1.00 90.19 101 LEU A C 1
ATOM 842 O O . LEU A 1 101 ? -12.209 12.995 4.893 1.00 90.19 101 LEU A O 1
ATOM 846 N N . SER A 1 102 ? -10.154 13.886 4.664 1.00 90.19 102 SER A N 1
ATOM 847 C CA . SER A 1 102 ? -10.526 15.150 4.014 1.00 90.19 102 SER A CA 1
ATOM 848 C C . SER A 1 102 ? -9.688 15.350 2.744 1.00 90.19 102 SER A C 1
ATOM 850 O O . SER A 1 102 ? -8.534 14.924 2.735 1.00 90.19 102 SER A O 1
ATOM 852 N N . PRO A 1 103 ? -10.199 15.975 1.664 1.00 87.38 103 PRO A N 1
ATOM 853 C CA . PRO A 1 103 ? -9.429 16.180 0.438 1.00 87.38 103 PRO A CA 1
ATOM 854 C C . PRO A 1 103 ? -8.051 16.808 0.692 1.00 87.38 103 PRO A C 1
ATOM 856 O O . PRO A 1 103 ? -7.943 17.936 1.160 1.00 87.38 103 PRO A O 1
ATOM 859 N N . ASN A 1 104 ? -6.992 16.080 0.337 1.00 86.38 104 ASN A N 1
ATOM 860 C CA . ASN A 1 104 ? -5.609 16.513 0.509 1.00 86.38 104 ASN A CA 1
ATOM 861 C C . ASN A 1 104 ? -4.828 16.223 -0.776 1.00 86.38 104 ASN A C 1
ATOM 863 O O . ASN A 1 104 ? -4.768 15.079 -1.237 1.00 86.38 104 ASN A O 1
ATOM 867 N N . ARG A 1 105 ? -4.235 17.269 -1.359 1.00 84.25 105 ARG A N 1
ATOM 868 C CA . ARG A 1 105 ? -3.532 17.184 -2.644 1.00 84.25 105 ARG A CA 1
ATOM 869 C C . ARG A 1 105 ? -2.352 16.216 -2.597 1.00 84.25 105 ARG A C 1
ATOM 871 O O . ARG A 1 105 ? -2.228 15.395 -3.497 1.00 84.25 105 ARG A O 1
ATOM 878 N N . ASN A 1 106 ? -1.532 16.278 -1.552 1.00 82.31 106 ASN A N 1
ATOM 879 C CA . ASN A 1 106 ? -0.328 15.453 -1.443 1.00 82.31 106 ASN A CA 1
ATOM 880 C C . ASN A 1 106 ? -0.706 13.969 -1.376 1.00 82.31 106 ASN A C 1
ATOM 882 O O . ASN A 1 106 ? -0.141 13.132 -2.076 1.00 82.31 106 ASN A O 1
ATOM 886 N N . ILE A 1 107 ? -1.729 13.646 -0.582 1.00 84.25 107 ILE A N 1
ATOM 887 C CA . ILE A 1 107 ? -2.229 12.273 -0.441 1.00 84.25 107 ILE A CA 1
ATOM 888 C C . ILE A 1 107 ? -2.838 11.779 -1.757 1.00 84.25 107 ILE A C 1
ATOM 890 O O . ILE A 1 107 ? -2.626 10.634 -2.161 1.00 84.25 107 ILE A O 1
ATOM 894 N N . TYR A 1 108 ? -3.558 12.653 -2.460 1.00 85.69 108 TYR A N 1
ATOM 895 C CA . TYR A 1 108 ? -4.115 12.340 -3.770 1.00 85.69 108 TYR A CA 1
ATOM 896 C C . TYR A 1 108 ? -3.026 12.102 -4.828 1.00 85.69 108 TYR A C 1
ATOM 898 O O . TYR A 1 108 ? -3.142 11.188 -5.640 1.00 85.69 108 TYR A O 1
ATOM 906 N N . GLU A 1 109 ? -1.933 12.862 -4.796 1.00 85.94 109 GLU A N 1
ATOM 907 C CA . GLU A 1 109 ? -0.775 12.660 -5.670 1.00 85.94 109 GLU A CA 1
ATOM 908 C C . GLU A 1 109 ? -0.114 11.287 -5.436 1.00 85.94 109 GLU A C 1
ATOM 910 O O . GLU A 1 109 ? 0.158 10.571 -6.405 1.00 85.94 109 GLU A O 1
ATOM 915 N N . PHE A 1 110 ? 0.044 10.852 -4.178 1.00 85.62 110 PHE A N 1
ATOM 916 C CA . PHE A 1 110 ? 0.464 9.478 -3.854 1.00 85.62 110 PHE A CA 1
ATOM 917 C C . PHE A 1 110 ? -0.493 8.425 -4.417 1.00 85.62 110 PHE A C 1
ATOM 919 O O . PHE A 1 110 ? -0.060 7.432 -5.008 1.00 85.62 110 PHE A O 1
ATOM 926 N N . ASN A 1 111 ? -1.796 8.646 -4.250 1.00 87.56 111 ASN A N 1
ATOM 927 C CA . ASN A 1 111 ? -2.831 7.745 -4.738 1.00 87.56 111 ASN A CA 1
ATOM 928 C C . ASN A 1 111 ? -2.754 7.581 -6.272 1.00 87.56 111 ASN A C 1
ATOM 930 O O . ASN A 1 111 ? -2.675 6.458 -6.776 1.00 87.56 111 ASN A O 1
ATOM 934 N N . CYS A 1 112 ? -2.651 8.692 -7.009 1.00 88.88 112 CYS A N 1
ATOM 935 C CA . CYS A 1 112 ? -2.464 8.704 -8.461 1.00 88.88 112 CYS A CA 1
ATOM 936 C C . CYS A 1 112 ? -1.187 7.973 -8.893 1.00 88.88 112 CYS A C 1
ATOM 938 O O . CYS A 1 112 ? -1.232 7.133 -9.795 1.00 88.88 112 CYS A O 1
ATOM 940 N N . LEU A 1 113 ? -0.056 8.245 -8.233 1.00 92.12 113 LEU A N 1
ATOM 941 C CA . LEU A 1 113 ? 1.212 7.572 -8.511 1.00 92.12 113 LEU A CA 1
ATOM 942 C C . LEU A 1 113 ? 1.082 6.048 -8.379 1.00 92.12 113 LEU A C 1
ATOM 944 O O . LEU A 1 113 ? 1.498 5.305 -9.273 1.00 92.12 113 LEU A O 1
ATOM 948 N N . TYR A 1 114 ? 0.489 5.576 -7.281 1.00 91.88 114 TYR A N 1
ATOM 949 C CA . TYR A 1 114 ? 0.317 4.145 -7.032 1.00 91.88 114 TYR A CA 1
ATOM 950 C C . TYR A 1 114 ? -0.631 3.512 -8.047 1.00 91.88 114 TYR A C 1
ATOM 952 O O . TYR A 1 114 ? -0.354 2.414 -8.535 1.00 91.88 114 TYR A O 1
ATOM 960 N N . HIS A 1 115 ? -1.705 4.204 -8.434 1.00 92.38 115 HIS A N 1
ATOM 961 C CA . HIS A 1 115 ? -2.606 3.743 -9.487 1.00 92.38 115 HIS A CA 1
ATOM 962 C C . HIS A 1 115 ? -1.911 3.604 -10.841 1.00 92.38 115 HIS A C 1
ATOM 964 O O . HIS A 1 115 ? -2.053 2.564 -11.494 1.00 92.38 115 HIS A O 1
ATOM 970 N N . ILE A 1 116 ? -1.134 4.606 -11.251 1.00 93.50 116 ILE A N 1
ATOM 971 C CA . ILE A 1 116 ? -0.364 4.577 -12.498 1.00 93.50 116 ILE A CA 1
ATOM 972 C C . ILE A 1 116 ? 0.606 3.391 -12.484 1.00 93.50 116 ILE A C 1
ATOM 974 O O . ILE A 1 116 ? 0.603 2.561 -13.398 1.00 93.50 116 ILE A O 1
ATOM 978 N N . PHE A 1 117 ? 1.388 3.258 -11.413 1.00 94.94 117 PHE A N 1
ATOM 979 C CA . PHE A 1 117 ? 2.397 2.211 -11.291 1.00 94.94 117 PHE A CA 1
ATOM 980 C C . PHE A 1 117 ? 1.780 0.799 -11.276 1.00 94.94 117 PHE A C 1
ATOM 982 O O . PHE A 1 117 ? 2.247 -0.096 -11.989 1.00 94.94 117 PHE A O 1
ATOM 989 N N . ASN A 1 118 ? 0.679 0.603 -10.542 1.00 93.62 118 ASN A N 1
ATOM 990 C CA . ASN A 1 118 ? -0.079 -0.653 -10.523 1.00 93.62 118 ASN A CA 1
ATOM 991 C C . ASN A 1 118 ? -0.679 -1.000 -11.889 1.00 93.62 118 ASN A C 1
ATOM 993 O O . ASN A 1 118 ? -0.651 -2.164 -12.306 1.00 93.62 118 ASN A O 1
ATOM 997 N N . THR A 1 119 ? -1.212 -0.004 -12.596 1.00 95.50 119 THR A N 1
ATOM 998 C CA . THR A 1 119 ? -1.820 -0.180 -13.921 1.00 95.50 119 THR A CA 1
ATOM 999 C C . THR A 1 119 ? -0.779 -0.639 -14.932 1.00 95.50 119 THR A C 1
ATOM 1001 O O . THR A 1 119 ? -0.983 -1.645 -15.619 1.00 95.50 119 THR A O 1
ATOM 1004 N N . VAL A 1 120 ? 0.376 0.027 -14.965 1.00 96.56 120 VAL A N 1
ATOM 1005 C CA . VAL A 1 120 ? 1.484 -0.336 -15.855 1.00 96.56 120 VAL A CA 1
ATOM 1006 C C . VAL A 1 120 ? 2.028 -1.722 -15.520 1.00 96.56 120 VAL A C 1
ATOM 1008 O O . VAL A 1 120 ? 2.152 -2.560 -16.410 1.00 96.56 120 VAL A O 1
ATOM 1011 N N . ASN A 1 121 ? 2.280 -2.034 -14.248 1.00 95.94 121 ASN A N 1
ATOM 1012 C CA . ASN A 1 121 ? 2.762 -3.365 -13.867 1.00 95.94 121 ASN A CA 1
ATOM 1013 C C . ASN A 1 121 ? 1.756 -4.477 -14.177 1.00 95.94 121 ASN A C 1
ATOM 1015 O O . ASN A 1 121 ? 2.143 -5.566 -14.608 1.00 95.94 121 ASN A O 1
ATOM 1019 N N . SER A 1 122 ? 0.461 -4.204 -14.016 1.00 96.00 122 SER A N 1
ATOM 1020 C CA . SER A 1 122 ? -0.597 -5.125 -14.428 1.00 96.00 122 SER A CA 1
ATOM 1021 C C . SER A 1 122 ? -0.577 -5.355 -15.936 1.00 96.00 122 SER A C 1
ATOM 1023 O O . SER A 1 122 ? -0.699 -6.497 -16.382 1.00 96.00 122 SER A O 1
ATOM 1025 N N . PHE A 1 123 ? -0.385 -4.296 -16.725 1.00 96.50 123 PHE A N 1
ATOM 1026 C CA . PHE A 1 123 ? -0.239 -4.390 -18.174 1.00 96.50 123 PHE A CA 1
ATOM 1027 C C . PHE A 1 123 ? 0.998 -5.208 -18.575 1.00 96.50 123 PHE A C 1
ATOM 1029 O O . PHE A 1 123 ? 0.872 -6.148 -19.360 1.00 96.50 123 PHE A O 1
ATOM 1036 N N . LEU A 1 124 ? 2.171 -4.934 -17.995 1.00 96.31 124 LEU A N 1
ATOM 1037 C CA . LEU A 1 124 ? 3.401 -5.693 -18.257 1.00 96.31 124 LEU A CA 1
ATOM 1038 C C . LEU A 1 124 ? 3.219 -7.181 -17.939 1.00 96.31 124 LEU A C 1
ATOM 1040 O O . LEU A 1 124 ? 3.533 -8.038 -18.766 1.00 96.31 124 LEU A O 1
ATOM 1044 N N . LYS A 1 125 ? 2.620 -7.493 -16.784 1.00 95.50 125 LYS A N 1
ATOM 1045 C CA . LYS A 1 125 ? 2.346 -8.871 -16.360 1.00 95.50 125 LYS A CA 1
ATOM 1046 C C . LYS A 1 125 ? 1.435 -9.611 -17.340 1.00 95.50 125 LYS A C 1
ATOM 1048 O O . LYS A 1 125 ? 1.726 -10.759 -17.674 1.00 95.50 125 LYS A O 1
ATOM 1053 N N . ARG A 1 126 ? 0.354 -8.974 -17.813 1.00 95.56 126 ARG A N 1
ATOM 1054 C CA . ARG A 1 126 ? -0.556 -9.558 -18.823 1.00 95.56 126 ARG A CA 1
ATOM 1055 C C . ARG A 1 126 ? 0.164 -9.872 -20.135 1.00 95.56 126 ARG A C 1
ATOM 1057 O O . ARG A 1 126 ? -0.190 -10.837 -20.795 1.00 95.56 126 ARG A O 1
ATOM 1064 N N . ASN A 1 127 ? 1.194 -9.099 -20.468 1.00 93.38 127 ASN A N 1
ATOM 1065 C CA . ASN A 1 127 ? 2.029 -9.295 -21.652 1.00 93.38 127 ASN A CA 1
ATOM 1066 C C . ASN A 1 127 ? 3.275 -10.163 -21.385 1.00 93.38 127 ASN A C 1
ATOM 1068 O O . ASN A 1 127 ? 4.189 -10.192 -22.203 1.00 93.38 127 ASN A O 1
ATOM 1072 N N . HIS A 1 128 ? 3.334 -10.874 -20.251 1.00 92.00 128 HIS A N 1
ATOM 1073 C CA . HIS A 1 128 ? 4.465 -11.727 -19.856 1.00 92.00 128 HIS A CA 1
ATOM 1074 C C . HIS A 1 128 ? 5.823 -11.003 -19.771 1.00 92.00 128 HIS A C 1
ATOM 1076 O O . HIS A 1 128 ? 6.881 -11.624 -19.902 1.00 92.00 128 HIS A O 1
ATOM 1082 N N . ILE A 1 129 ? 5.799 -9.697 -19.514 1.00 94.62 129 ILE A N 1
ATOM 1083 C CA . ILE A 1 129 ? 6.979 -8.864 -19.283 1.00 94.62 129 ILE A CA 1
ATOM 1084 C C . ILE A 1 129 ? 7.213 -8.760 -17.770 1.00 94.62 129 ILE A C 1
ATOM 1086 O O . ILE A 1 129 ? 6.266 -8.705 -16.981 1.00 94.62 129 ILE A O 1
ATOM 1090 N N . GLY A 1 130 ? 8.482 -8.764 -17.343 1.00 91.94 130 GLY A N 1
ATOM 1091 C CA . GLY A 1 130 ? 8.822 -8.588 -15.927 1.00 91.94 130 GLY A CA 1
ATOM 1092 C C . GLY A 1 130 ? 8.376 -7.211 -15.410 1.00 91.94 130 GLY A C 1
ATOM 1093 O O . GLY A 1 130 ? 8.445 -6.251 -16.174 1.00 91.94 130 GLY A O 1
ATOM 1094 N N . PRO A 1 131 ? 7.950 -7.083 -14.142 1.00 94.62 131 PRO A N 1
ATOM 1095 C CA . PRO A 1 131 ? 7.445 -5.820 -13.608 1.00 94.62 131 PRO A CA 1
ATOM 1096 C C . PRO A 1 131 ? 8.546 -4.756 -13.505 1.00 94.62 131 PRO A C 1
ATOM 1098 O O . PRO A 1 131 ? 9.739 -5.071 -13.469 1.00 94.62 131 PRO A O 1
ATOM 1101 N N . LEU A 1 132 ? 8.128 -3.495 -13.407 1.00 95.88 132 LEU A N 1
ATOM 1102 C CA . LEU A 1 132 ? 8.986 -2.400 -12.971 1.00 95.88 132 LEU A CA 1
ATOM 1103 C C . LEU A 1 132 ? 9.437 -2.628 -11.522 1.00 95.88 132 LEU A C 1
ATOM 1105 O O . LEU A 1 132 ? 8.720 -3.210 -10.705 1.00 95.88 132 LEU A O 1
ATOM 1109 N N . SER A 1 133 ? 10.640 -2.160 -11.198 1.00 92.31 133 SER A N 1
ATOM 1110 C CA . SER A 1 133 ? 11.192 -2.261 -9.846 1.00 92.31 133 SER A CA 1
ATOM 1111 C C . SER A 1 133 ? 10.514 -1.263 -8.915 1.00 92.31 133 SER A C 1
ATOM 1113 O O . SER A 1 133 ? 10.200 -0.150 -9.325 1.00 92.31 133 SER A O 1
ATOM 1115 N N . LEU A 1 134 ? 10.387 -1.593 -7.628 1.00 88.25 134 LEU A N 1
ATOM 1116 C CA . LEU A 1 134 ? 9.938 -0.631 -6.615 1.00 88.25 134 LEU A CA 1
ATOM 1117 C C . LEU A 1 134 ? 10.848 0.602 -6.526 1.00 88.25 134 LEU A C 1
ATOM 1119 O O . LEU A 1 134 ? 10.385 1.666 -6.151 1.00 88.25 134 LEU A O 1
ATOM 1123 N N . ASN A 1 135 ? 12.120 0.513 -6.928 1.00 89.31 135 ASN A N 1
ATOM 1124 C CA . ASN A 1 135 ? 12.979 1.702 -7.010 1.00 89.31 135 ASN A CA 1
ATOM 1125 C C . ASN A 1 135 ? 12.481 2.717 -8.052 1.00 89.31 135 ASN A C 1
ATOM 1127 O O . ASN A 1 135 ? 12.780 3.901 -7.940 1.00 89.31 135 ASN A O 1
ATOM 1131 N N . ASN A 1 136 ? 11.719 2.275 -9.057 1.00 93.31 136 ASN A N 1
ATOM 1132 C CA . ASN A 1 136 ? 11.139 3.177 -10.042 1.00 93.31 136 ASN A CA 1
ATOM 1133 C C . ASN A 1 136 ? 10.052 4.071 -9.437 1.00 93.31 136 ASN A C 1
ATOM 1135 O O . ASN A 1 136 ? 9.842 5.160 -9.955 1.00 93.31 136 ASN A O 1
ATOM 1139 N N . ILE A 1 137 ? 9.392 3.659 -8.349 1.00 91.62 137 ILE A N 1
ATOM 1140 C CA . ILE A 1 137 ? 8.304 4.448 -7.767 1.00 91.62 137 ILE A CA 1
ATOM 1141 C C . ILE A 1 137 ? 8.808 5.739 -7.114 1.00 91.62 137 ILE A C 1
ATOM 1143 O O . ILE A 1 137 ? 8.171 6.774 -7.267 1.00 91.62 137 ILE A O 1
ATOM 1147 N N . SER A 1 138 ? 9.982 5.710 -6.474 1.00 89.81 138 SER A N 1
ATOM 1148 C CA . SER A 1 138 ? 10.611 6.907 -5.901 1.00 89.81 138 SER A CA 1
ATOM 1149 C C . SER A 1 138 ? 10.992 7.914 -6.984 1.00 89.81 138 SER A C 1
ATOM 1151 O O . SER A 1 138 ? 10.675 9.089 -6.867 1.00 89.81 138 SER A O 1
ATOM 1153 N N . TYR A 1 139 ? 11.576 7.443 -8.089 1.00 92.31 139 TYR A N 1
ATOM 1154 C CA . TYR A 1 139 ? 11.874 8.293 -9.247 1.00 92.31 139 TYR A CA 1
ATOM 1155 C C . TYR A 1 139 ? 10.606 8.924 -9.853 1.00 92.31 139 TYR A C 1
ATOM 1157 O O . TYR A 1 139 ? 10.581 10.105 -10.203 1.00 92.31 139 TYR A O 1
ATOM 1165 N N . LEU A 1 140 ? 9.528 8.146 -9.966 1.00 93.88 140 LEU A N 1
ATOM 1166 C CA . LEU A 1 140 ? 8.249 8.644 -10.472 1.00 93.88 140 LEU A CA 1
ATOM 1167 C C . LEU A 1 140 ? 7.592 9.639 -9.505 1.00 93.88 140 LEU A C 1
ATOM 1169 O O . LEU A 1 140 ? 6.947 10.579 -9.960 1.00 93.88 140 LEU A O 1
ATOM 1173 N N . TYR A 1 141 ? 7.787 9.474 -8.195 1.00 90.94 141 TYR A N 1
ATOM 1174 C CA . TYR A 1 141 ? 7.351 10.444 -7.194 1.00 90.94 141 TYR A CA 1
ATOM 1175 C C . TYR A 1 141 ? 8.096 11.776 -7.325 1.00 90.94 141 TYR A C 1
ATOM 1177 O O . TYR A 1 141 ? 7.462 12.824 -7.381 1.00 90.94 141 TYR A O 1
ATOM 1185 N N . GLU A 1 142 ? 9.424 11.751 -7.457 1.00 90.31 142 GLU A N 1
ATOM 1186 C CA . GLU A 1 142 ? 10.218 12.966 -7.708 1.00 90.31 142 GLU A CA 1
ATOM 1187 C C . GLU A 1 142 ? 9.775 13.663 -8.999 1.00 90.31 142 GLU A C 1
ATOM 1189 O O . GLU A 1 142 ? 9.628 14.885 -9.039 1.00 90.31 142 GLU A O 1
ATOM 1194 N N . THR A 1 143 ? 9.488 12.878 -10.043 1.00 92.81 143 THR A N 1
ATOM 1195 C CA . THR A 1 143 ? 8.964 13.403 -11.310 1.00 92.81 143 THR A CA 1
ATOM 1196 C C . THR A 1 143 ? 7.601 14.068 -11.115 1.00 92.81 143 THR A C 1
ATOM 1198 O O . THR A 1 143 ? 7.369 15.151 -11.649 1.00 92.81 143 THR A O 1
ATOM 1201 N N . LEU A 1 144 ? 6.724 13.464 -10.308 1.00 91.44 144 LEU A N 1
ATOM 1202 C CA . LEU A 1 144 ? 5.400 14.002 -10.005 1.00 91.44 144 LEU A CA 1
ATOM 1203 C C . LEU A 1 144 ? 5.490 15.330 -9.253 1.00 91.44 144 LEU A C 1
ATOM 1205 O O . LEU A 1 144 ? 4.812 16.280 -9.634 1.00 91.44 144 LEU A O 1
ATOM 1209 N N . GLN A 1 145 ? 6.355 15.407 -8.241 1.00 88.25 145 GLN A N 1
ATOM 1210 C CA . GLN A 1 145 ? 6.547 16.620 -7.444 1.00 88.25 145 GLN A CA 1
ATOM 1211 C C . GLN A 1 145 ? 7.205 17.754 -8.248 1.00 88.25 145 GLN A C 1
ATOM 1213 O O . GLN A 1 145 ? 6.841 18.916 -8.083 1.00 88.25 145 GLN A O 1
ATOM 1218 N N . GLY A 1 146 ? 8.156 17.439 -9.135 1.00 90.19 146 GLY A N 1
ATOM 1219 C CA . GLY A 1 146 ? 8.888 18.446 -9.912 1.00 90.19 146 GLY A CA 1
ATOM 1220 C C . GLY A 1 146 ? 8.200 18.896 -11.204 1.00 90.19 146 GLY A C 1
ATOM 1221 O O . GLY A 1 146 ? 8.254 20.072 -11.557 1.00 90.19 146 GLY A O 1
ATOM 1222 N N . PHE A 1 147 ? 7.566 17.968 -11.925 1.00 93.12 147 PHE A N 1
ATOM 1223 C CA . PHE A 1 147 ? 7.103 18.177 -13.305 1.00 93.12 147 PHE A CA 1
ATOM 1224 C C . PHE A 1 147 ? 5.616 17.847 -13.515 1.00 93.12 147 PHE A C 1
ATOM 1226 O O . PHE A 1 147 ? 5.085 18.063 -14.606 1.00 93.12 147 PHE A O 1
ATOM 1233 N N . GLY A 1 148 ? 4.927 17.358 -12.481 1.00 91.25 148 GLY A N 1
ATOM 1234 C CA . GLY A 1 148 ? 3.497 17.075 -12.512 1.00 91.25 148 GLY A CA 1
ATOM 1235 C C . GLY A 1 148 ? 3.118 15.761 -13.203 1.00 91.25 148 GLY A C 1
ATOM 1236 O O . GLY A 1 148 ? 3.945 15.014 -13.725 1.00 91.25 148 GLY A O 1
ATOM 1237 N N . LEU A 1 149 ? 1.812 15.481 -13.200 1.00 90.75 149 LEU A N 1
ATOM 1238 C CA . LEU A 1 149 ? 1.243 14.184 -13.583 1.00 90.75 149 LEU A CA 1
ATOM 1239 C C . LEU A 1 149 ? 1.585 13.765 -15.019 1.00 90.75 149 LEU A C 1
ATOM 1241 O O . LEU A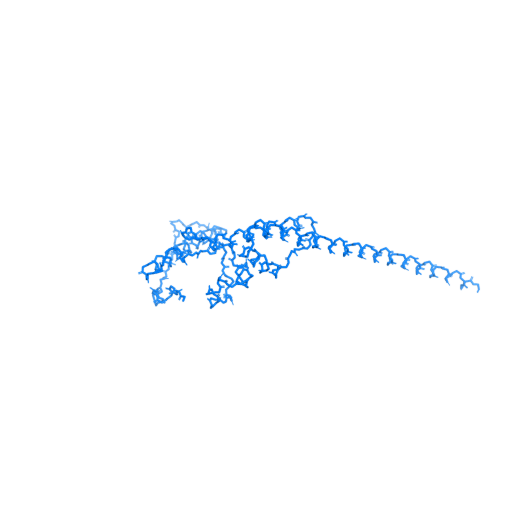 1 149 ? 1.961 12.622 -15.254 1.00 90.75 149 LEU A O 1
ATOM 1245 N N . GLN A 1 150 ? 1.505 14.699 -15.965 1.00 92.44 150 GLN A N 1
ATOM 1246 C CA . GLN A 1 150 ? 1.731 14.435 -17.389 1.00 92.44 150 GLN A CA 1
ATOM 1247 C C . GLN A 1 150 ? 3.170 13.973 -17.672 1.00 92.44 150 GLN A C 1
ATOM 1249 O O . GLN A 1 150 ? 3.401 13.055 -18.459 1.00 92.44 150 GLN A O 1
ATOM 1254 N N . ALA A 1 151 ? 4.147 14.578 -16.991 1.00 95.00 151 ALA A N 1
ATOM 1255 C CA . ALA A 1 151 ? 5.542 14.165 -17.082 1.00 95.00 151 ALA A CA 1
ATOM 1256 C C . ALA A 1 151 ? 5.757 12.782 -16.448 1.00 95.00 151 ALA A C 1
ATOM 1258 O O . ALA A 1 151 ? 6.468 11.948 -17.010 1.00 95.00 151 ALA A O 1
ATOM 1259 N N . THR A 1 152 ? 5.097 12.505 -15.321 1.00 95.31 152 THR A N 1
ATOM 1260 C CA . THR A 1 152 ? 5.135 11.194 -14.655 1.00 95.31 152 THR A CA 1
ATOM 1261 C C . THR A 1 152 ? 4.539 10.083 -15.518 1.00 95.31 152 THR A C 1
ATOM 1263 O O . THR A 1 152 ? 5.102 8.989 -15.581 1.00 95.31 152 THR A O 1
ATOM 1266 N N . GLU A 1 153 ? 3.442 10.354 -16.230 1.00 94.75 153 GLU A N 1
ATOM 1267 C CA . GLU A 1 153 ? 2.849 9.423 -17.196 1.00 94.75 153 GLU A CA 1
ATOM 1268 C C . GLU A 1 153 ? 3.823 9.096 -18.336 1.00 94.75 153 GLU A C 1
ATOM 1270 O O . GLU A 1 153 ? 4.051 7.926 -18.652 1.00 94.75 153 GLU A O 1
ATOM 1275 N N . ALA A 1 154 ? 4.465 10.110 -18.919 1.00 96.12 154 ALA A N 1
ATOM 1276 C CA . ALA A 1 154 ? 5.477 9.893 -19.950 1.00 96.12 154 ALA A CA 1
ATOM 1277 C C . ALA A 1 154 ? 6.672 9.079 -19.415 1.00 96.12 154 ALA A C 1
ATOM 1279 O O . ALA A 1 154 ? 7.134 8.138 -20.068 1.00 96.12 154 ALA A O 1
ATOM 1280 N N . ALA A 1 155 ? 7.135 9.392 -18.202 1.00 97.31 155 ALA A N 1
ATOM 1281 C CA . ALA A 1 155 ? 8.255 8.712 -17.563 1.00 97.31 155 ALA A CA 1
ATOM 1282 C C . ALA A 1 155 ? 7.960 7.230 -17.278 1.00 97.31 155 ALA A C 1
ATOM 1284 O O . ALA A 1 155 ? 8.806 6.370 -17.533 1.00 97.31 155 ALA A O 1
ATOM 1285 N N . VAL A 1 156 ? 6.760 6.890 -16.791 1.00 97.19 156 VAL A N 1
ATOM 1286 C CA . VAL A 1 156 ? 6.413 5.483 -16.528 1.00 97.19 156 VAL A CA 1
ATOM 1287 C C . VAL A 1 156 ? 6.289 4.674 -17.822 1.00 97.19 156 VAL A C 1
ATOM 1289 O O . VAL A 1 156 ? 6.663 3.500 -17.844 1.00 97.19 156 VAL A O 1
ATOM 1292 N N . ILE A 1 157 ? 5.819 5.292 -18.911 1.00 96.44 157 ILE A N 1
ATOM 1293 C CA . ILE A 1 157 ? 5.728 4.652 -20.230 1.00 96.44 157 ILE A CA 1
ATOM 1294 C C . ILE A 1 157 ? 7.129 4.346 -20.769 1.00 96.44 157 ILE A C 1
ATOM 1296 O O . ILE A 1 157 ? 7.379 3.230 -21.226 1.00 96.44 157 ILE A O 1
ATOM 1300 N N . ASP A 1 158 ? 8.064 5.291 -20.669 1.00 97.62 158 ASP A N 1
ATOM 1301 C CA . ASP A 1 158 ? 9.461 5.073 -21.060 1.00 97.62 158 ASP A CA 1
ATOM 1302 C C . ASP A 1 158 ? 10.104 3.922 -20.263 1.00 97.62 158 ASP A C 1
ATOM 1304 O O . ASP A 1 158 ? 10.716 3.016 -20.838 1.00 97.62 158 ASP A O 1
ATOM 1308 N N . LEU A 1 159 ? 9.890 3.886 -18.944 1.00 97.81 159 LEU A N 1
ATOM 1309 C CA . LEU A 1 159 ? 10.349 2.780 -18.101 1.00 97.81 159 LEU A CA 1
ATOM 1310 C C . LEU A 1 159 ? 9.744 1.434 -18.524 1.00 97.81 159 LEU A C 1
ATOM 1312 O O . LEU A 1 159 ? 10.459 0.429 -18.581 1.00 97.81 159 LEU A O 1
ATOM 1316 N N . ALA A 1 160 ? 8.447 1.407 -18.837 1.00 97.19 160 ALA A N 1
ATOM 1317 C CA . ALA A 1 160 ? 7.748 0.212 -19.301 1.00 97.19 160 ALA A CA 1
ATOM 1318 C C . ALA A 1 160 ? 8.303 -0.297 -20.639 1.00 97.19 160 ALA A C 1
ATOM 1320 O O . ALA A 1 160 ? 8.561 -1.495 -20.775 1.00 97.19 160 ALA A O 1
ATOM 1321 N N . ASN A 1 161 ? 8.561 0.602 -21.592 1.00 96.62 161 ASN A N 1
ATOM 1322 C CA . ASN A 1 161 ? 9.155 0.266 -22.886 1.00 96.62 161 ASN A CA 1
ATOM 1323 C C . ASN A 1 161 ? 10.560 -0.322 -22.718 1.00 96.62 161 ASN A C 1
ATOM 1325 O O . ASN A 1 161 ? 10.833 -1.420 -23.206 1.00 96.62 161 ASN A O 1
ATOM 1329 N N . LYS A 1 162 ? 11.418 0.326 -21.922 1.00 96.56 162 LYS A N 1
ATOM 1330 C CA . LYS A 1 162 ? 12.762 -0.185 -21.598 1.00 96.56 162 LYS A CA 1
ATOM 1331 C C . LYS A 1 162 ? 12.712 -1.567 -20.946 1.00 96.56 162 LYS A C 1
ATOM 1333 O O . LYS A 1 162 ? 13.564 -2.422 -21.198 1.00 96.56 162 LYS A O 1
ATOM 1338 N N . GLN A 1 163 ? 11.729 -1.806 -20.083 1.00 96.06 163 GLN A N 1
ATOM 1339 C CA . 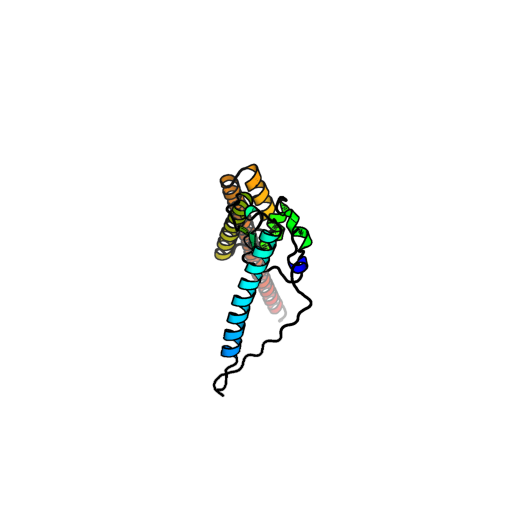GLN A 1 163 ? 11.548 -3.097 -19.423 1.00 96.06 163 GLN A CA 1
ATOM 1340 C C . GLN A 1 163 ? 11.055 -4.186 -20.392 1.00 96.06 163 GLN A C 1
ATOM 1342 O O . GLN A 1 163 ? 11.494 -5.342 -20.307 1.00 96.06 163 GLN A O 1
ATOM 1347 N N . ALA A 1 164 ? 10.184 -3.823 -21.335 1.00 94.31 164 ALA A N 1
ATOM 1348 C CA . ALA A 1 164 ? 9.734 -4.698 -22.410 1.00 94.31 164 ALA A CA 1
ATOM 1349 C C . ALA A 1 164 ? 10.902 -5.109 -23.316 1.00 94.31 164 ALA A C 1
ATOM 1351 O O . ALA A 1 164 ? 11.128 -6.303 -23.510 1.00 94.31 164 ALA A O 1
ATOM 1352 N N . GLU A 1 165 ? 11.705 -4.149 -23.781 1.00 95.00 165 GLU A N 1
ATOM 1353 C CA . GLU A 1 165 ? 12.899 -4.392 -24.602 1.00 95.00 165 GLU A CA 1
ATOM 1354 C C . GLU A 1 165 ? 13.867 -5.369 -23.929 1.00 95.00 165 GLU A C 1
ATOM 1356 O O . GLU A 1 165 ? 14.211 -6.405 -24.504 1.00 95.00 165 GLU A O 1
ATOM 1361 N N . LYS A 1 166 ? 14.226 -5.116 -22.662 1.00 94.12 166 LYS A N 1
ATOM 1362 C CA . LYS A 1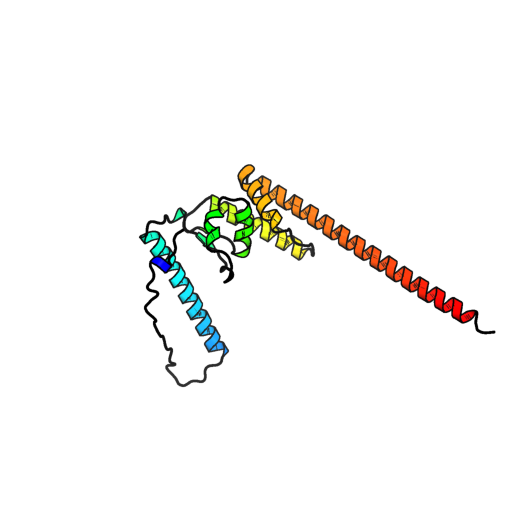 166 ? 15.078 -6.023 -21.872 1.00 94.12 166 LYS A CA 1
ATOM 1363 C C . LYS A 1 166 ? 14.505 -7.437 -21.798 1.00 94.12 166 LYS A C 1
ATOM 1365 O O . LYS A 1 166 ? 15.249 -8.419 -21.884 1.00 94.12 166 LYS A O 1
ATOM 1370 N N . SER A 1 167 ? 13.189 -7.554 -21.632 1.00 91.62 167 SER A N 1
ATOM 1371 C CA . SER A 1 167 ? 12.506 -8.848 -21.557 1.00 91.62 167 SER A CA 1
ATOM 1372 C C . SER A 1 167 ? 12.546 -9.586 -22.899 1.00 91.62 167 SER A C 1
ATOM 1374 O O . SER A 1 167 ? 12.858 -10.781 -22.928 1.00 91.62 167 SER A O 1
ATOM 1376 N N . TYR A 1 168 ? 12.330 -8.882 -24.014 1.00 89.94 168 TYR A N 1
ATOM 1377 C CA . TYR A 1 168 ? 12.438 -9.449 -25.360 1.00 89.94 168 TYR A CA 1
ATOM 1378 C C . TYR A 1 168 ? 13.866 -9.880 -25.698 1.00 89.94 168 TYR A C 1
ATOM 1380 O O . TYR A 1 168 ? 14.075 -10.992 -26.189 1.00 89.94 168 TYR A O 1
ATOM 1388 N N . GLU A 1 169 ? 14.871 -9.069 -25.370 1.00 91.38 169 GLU A N 1
ATOM 1389 C CA . GLU A 1 169 ? 16.274 -9.441 -25.553 1.00 91.38 169 GLU A CA 1
ATOM 1390 C C . GLU A 1 169 ? 16.650 -10.688 -24.748 1.00 91.38 169 GLU A C 1
ATOM 1392 O O . GLU A 1 169 ? 17.333 -11.588 -25.251 1.00 91.38 169 GLU A O 1
ATOM 1397 N N . ALA A 1 170 ? 16.209 -10.765 -23.491 1.00 89.25 170 ALA A N 1
ATOM 1398 C CA . ALA A 1 170 ? 16.447 -11.924 -22.642 1.00 89.25 170 ALA A CA 1
ATOM 1399 C C . ALA A 1 170 ? 15.783 -13.185 -23.218 1.00 89.25 170 ALA A C 1
ATOM 1401 O O . ALA A 1 170 ? 16.404 -14.255 -23.239 1.00 89.25 170 ALA A O 1
ATOM 1402 N N . ALA A 1 171 ? 14.556 -13.068 -23.733 1.00 87.00 171 ALA A N 1
ATOM 1403 C CA . ALA A 1 171 ? 13.853 -14.157 -24.404 1.00 87.00 171 ALA A CA 1
ATOM 1404 C C . ALA A 1 171 ? 14.582 -14.606 -25.684 1.00 87.00 171 ALA A C 1
ATOM 1406 O O . ALA A 1 171 ? 14.841 -15.801 -25.855 1.00 87.00 171 ALA A O 1
ATOM 1407 N N . ALA A 1 172 ? 15.016 -13.668 -26.529 1.00 86.88 172 ALA A N 1
ATOM 1408 C CA . ALA A 1 172 ? 15.783 -13.952 -27.740 1.00 86.88 172 ALA A CA 1
ATOM 1409 C C . ALA A 1 172 ? 17.123 -14.644 -27.428 1.00 86.88 172 ALA A C 1
ATOM 1411 O O . ALA A 1 172 ? 17.472 -15.647 -28.059 1.00 86.88 172 ALA A O 1
ATOM 1412 N N . LYS A 1 173 ? 17.857 -14.179 -26.405 1.00 86.38 173 LYS A N 1
ATOM 1413 C CA . LYS A 1 173 ? 19.099 -14.821 -25.930 1.00 86.38 173 LYS A CA 1
ATOM 1414 C C . LYS A 1 173 ? 18.845 -16.255 -25.446 1.00 86.38 173 LYS A C 1
ATOM 1416 O O . LYS A 1 173 ? 19.633 -17.150 -25.757 1.00 86.38 173 LYS A O 1
ATOM 1421 N N . ARG A 1 174 ? 17.742 -16.506 -24.731 1.00 78.38 174 ARG A N 1
ATOM 1422 C CA . ARG A 1 174 ? 17.341 -17.860 -24.293 1.00 78.38 174 ARG A CA 1
ATOM 1423 C C . ARG A 1 174 ? 16.965 -18.762 -25.473 1.00 78.38 174 ARG A C 1
ATOM 1425 O O . ARG A 1 174 ? 17.388 -19.916 -25.495 1.00 78.38 174 ARG A O 1
ATOM 1432 N N . GLY A 1 175 ? 16.240 -18.242 -26.464 1.00 74.44 175 GLY A N 1
ATOM 1433 C CA . GLY A 1 175 ? 15.914 -18.962 -27.701 1.00 74.44 175 GLY A CA 1
ATOM 1434 C C . GLY A 1 175 ? 17.167 -19.372 -28.481 1.00 74.44 175 GLY A C 1
ATOM 1435 O O . GLY A 1 175 ? 17.343 -20.548 -28.802 1.00 74.44 175 GLY A O 1
ATOM 1436 N N . ARG A 1 176 ? 18.106 -18.434 -28.674 1.00 63.47 176 ARG A N 1
ATOM 1437 C CA . ARG A 1 176 ? 19.407 -18.703 -29.311 1.00 63.47 176 ARG A CA 1
ATOM 1438 C C . ARG A 1 176 ? 20.204 -19.771 -28.555 1.00 63.47 176 ARG A C 1
ATOM 1440 O O . ARG A 1 176 ? 20.694 -20.706 -29.183 1.00 63.47 176 ARG A O 1
ATOM 1447 N N . ARG A 1 177 ? 20.264 -19.710 -27.217 1.00 61.91 177 ARG A N 1
ATOM 1448 C CA . ARG A 1 177 ? 20.930 -20.737 -26.388 1.00 61.91 177 ARG A CA 1
ATOM 1449 C C . ARG A 1 177 ? 20.285 -22.124 -26.493 1.00 61.91 177 ARG A C 1
ATOM 1451 O O . ARG A 1 177 ? 21.009 -23.112 -26.544 1.00 61.91 177 ARG A O 1
ATOM 1458 N N . LYS A 1 178 ? 18.952 -22.229 -26.561 1.00 54.94 178 LYS A N 1
ATOM 1459 C CA . LYS A 1 178 ? 18.278 -23.525 -26.783 1.00 54.94 178 LYS A CA 1
ATOM 1460 C C . LYS A 1 178 ? 18.611 -24.110 -28.160 1.00 54.94 178 LYS A C 1
ATOM 1462 O O . LYS A 1 178 ? 18.918 -25.296 -28.249 1.00 54.94 178 LYS A O 1
ATOM 1467 N N . SER A 1 179 ? 18.622 -23.278 -29.206 1.00 52.31 179 SER A N 1
ATOM 1468 C CA . SER A 1 179 ? 18.970 -23.713 -30.568 1.00 52.31 179 SER A CA 1
ATOM 1469 C C . SER A 1 179 ? 20.431 -24.170 -30.691 1.00 52.31 179 SER A C 1
ATOM 1471 O O . SER A 1 179 ? 20.707 -25.224 -31.269 1.00 52.31 179 SER A O 1
ATOM 1473 N N . SER A 1 180 ? 21.379 -23.452 -30.075 1.00 49.72 180 SER A N 1
ATOM 1474 C CA . SER A 1 180 ? 22.789 -23.854 -30.072 1.00 49.72 180 SER A CA 1
ATOM 1475 C C . SER A 1 180 ? 23.013 -25.132 -29.259 1.00 49.72 180 SER A C 1
ATOM 1477 O O . SER A 1 180 ? 23.776 -26.000 -29.684 1.00 49.72 180 SER A O 1
ATOM 1479 N N . PHE A 1 181 ? 22.300 -25.309 -28.144 1.00 44.56 181 PHE A N 1
ATOM 1480 C CA . PHE A 1 181 ? 22.355 -26.525 -27.332 1.00 44.56 181 PHE A CA 1
ATOM 1481 C C . PHE A 1 181 ? 21.797 -27.753 -28.075 1.00 44.56 181 PHE A C 1
ATOM 1483 O O . PHE A 1 181 ? 22.470 -28.781 -28.128 1.00 44.56 181 PHE A O 1
ATOM 1490 N N . GLN A 1 182 ? 20.647 -27.641 -28.753 1.00 53.19 182 GLN A N 1
ATOM 1491 C CA . GLN A 1 182 ? 20.107 -28.712 -29.611 1.00 53.19 182 GLN A CA 1
ATOM 1492 C C . GLN A 1 182 ? 21.044 -29.061 -30.775 1.00 53.19 182 GLN A C 1
ATOM 1494 O O . GLN A 1 182 ? 21.243 -30.238 -31.084 1.00 53.19 182 GLN A O 1
ATOM 1499 N N . THR A 1 183 ? 21.674 -28.055 -31.387 1.00 54.50 183 THR A N 1
ATOM 1500 C CA . THR A 1 183 ? 22.660 -28.262 -32.460 1.00 54.50 183 THR A CA 1
ATOM 1501 C C . THR A 1 183 ? 23.901 -28.993 -31.938 1.00 54.50 183 THR A C 1
ATOM 1503 O O . THR A 1 183 ? 24.446 -29.870 -32.608 1.00 54.50 183 THR A O 1
ATOM 1506 N N . THR A 1 184 ? 24.334 -28.674 -30.717 1.00 56.12 184 THR A N 1
ATOM 1507 C CA . THR A 1 184 ? 25.500 -29.295 -30.074 1.00 56.12 184 THR A CA 1
ATOM 1508 C C . THR A 1 184 ? 25.216 -30.744 -29.672 1.00 56.12 184 THR A C 1
ATOM 1510 O O . THR A 1 184 ? 26.035 -31.616 -29.957 1.00 56.12 184 THR A O 1
ATOM 1513 N N . ILE A 1 185 ? 24.033 -31.028 -29.112 1.00 58.62 185 ILE A N 1
ATOM 1514 C CA . ILE A 1 185 ? 23.573 -32.394 -28.805 1.00 58.62 185 ILE A CA 1
ATOM 1515 C C . ILE A 1 185 ? 23.438 -33.234 -30.082 1.00 58.62 185 ILE A C 1
ATOM 1517 O O . ILE A 1 185 ? 23.903 -34.370 -30.145 1.00 58.62 185 ILE A O 1
ATOM 1521 N N . SER A 1 186 ? 22.856 -32.673 -31.142 1.00 52.69 186 SER A N 1
ATOM 1522 C CA . SER A 1 186 ? 22.702 -33.391 -32.415 1.00 52.69 186 SER A CA 1
ATOM 1523 C C . SER A 1 186 ? 24.065 -33.730 -33.036 1.00 52.69 186 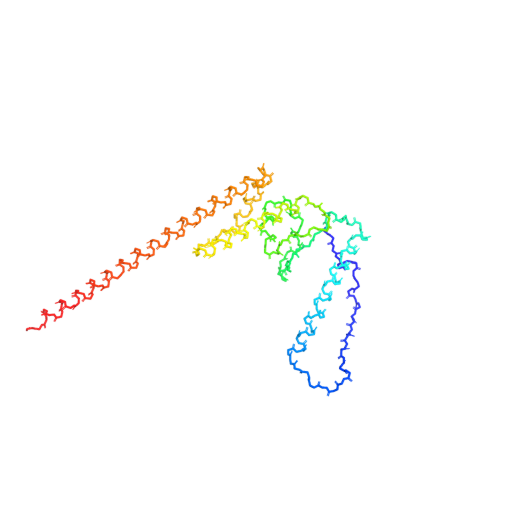SER A C 1
ATOM 1525 O O . SER A 1 186 ? 24.280 -34.840 -33.526 1.00 52.69 186 SER A O 1
ATOM 1527 N N . ARG A 1 187 ? 25.038 -32.810 -32.952 1.00 57.62 187 ARG A N 1
ATOM 1528 C CA . ARG A 1 187 ? 26.414 -33.036 -33.425 1.00 57.62 187 ARG A CA 1
ATOM 1529 C C . ARG A 1 187 ? 27.184 -34.056 -32.580 1.00 57.62 187 ARG A C 1
ATOM 1531 O O . ARG A 1 187 ? 27.972 -34.814 -33.148 1.00 57.62 187 ARG A O 1
ATOM 1538 N N . SER A 1 188 ? 26.981 -34.111 -31.262 1.00 58.59 188 SER A N 1
ATOM 1539 C CA . SER A 1 188 ? 27.641 -35.107 -30.404 1.00 58.59 188 SER A CA 1
ATOM 1540 C C . SER A 1 188 ? 27.084 -36.520 -30.632 1.00 58.59 188 SER A C 1
ATOM 1542 O O . SER A 1 188 ? 27.864 -37.470 -30.733 1.00 58.59 188 SER A O 1
ATOM 1544 N N . HIS A 1 189 ? 25.772 -36.667 -30.849 1.00 53.91 189 HIS A N 1
ATOM 1545 C CA . HIS A 1 189 ? 25.164 -37.948 -31.234 1.00 53.91 189 HIS A CA 1
ATOM 1546 C C . HIS A 1 189 ? 25.610 -38.442 -32.624 1.00 53.91 189 HIS A C 1
ATOM 1548 O O . HIS A 1 189 ? 25.850 -39.641 -32.804 1.00 53.91 189 HIS A O 1
ATOM 1554 N N . LEU A 1 190 ? 25.813 -37.539 -33.592 1.00 54.50 190 LEU A N 1
ATOM 1555 C CA . LEU A 1 190 ? 26.359 -37.875 -34.918 1.00 54.50 190 LEU A CA 1
ATOM 1556 C C . LEU A 1 190 ? 27.843 -38.293 -34.881 1.00 54.50 190 LEU A C 1
ATOM 1558 O O . LEU A 1 190 ? 28.269 -39.135 -35.672 1.00 54.50 190 LEU A O 1
ATOM 1562 N N . LYS A 1 191 ? 28.650 -37.751 -33.957 1.00 57.44 191 LYS A N 1
ATOM 1563 C CA . LYS A 1 191 ? 30.052 -38.178 -33.772 1.00 57.44 191 LYS A CA 1
ATOM 1564 C C . LYS A 1 191 ? 30.162 -39.554 -33.104 1.00 57.44 191 LYS A C 1
ATOM 1566 O O . LYS A 1 191 ? 30.973 -40.374 -33.532 1.00 57.44 191 LYS A O 1
ATOM 1571 N N . ASN A 1 192 ? 29.308 -39.849 -32.122 1.00 55.78 192 ASN A N 1
ATOM 1572 C CA . ASN A 1 192 ? 29.307 -41.148 -31.437 1.00 55.78 192 ASN A CA 1
ATOM 1573 C C . ASN A 1 192 ? 28.820 -42.306 -32.324 1.00 55.78 192 ASN A C 1
ATOM 1575 O O . ASN A 1 192 ? 29.280 -43.436 -32.170 1.00 55.78 192 ASN A O 1
ATOM 1579 N N . THR A 1 193 ? 27.932 -42.040 -33.284 1.00 53.22 193 THR A N 1
ATOM 1580 C CA . THR A 1 193 ? 27.477 -43.045 -34.263 1.00 53.22 193 THR A CA 1
ATOM 1581 C C . THR A 1 193 ? 28.518 -43.328 -35.348 1.00 53.22 193 THR A C 1
ATOM 1583 O O . THR A 1 193 ? 28.653 -44.478 -35.765 1.00 53.22 193 THR A O 1
ATOM 1586 N N . LYS A 1 194 ? 29.320 -42.333 -35.754 1.00 54.06 194 LYS A N 1
ATOM 1587 C CA . LYS A 1 194 ? 30.447 -42.544 -36.682 1.00 54.06 194 LYS A CA 1
ATOM 1588 C C . LYS A 1 194 ? 31.595 -43.344 -36.055 1.00 54.06 194 LYS A C 1
ATOM 1590 O O . LYS A 1 194 ? 32.095 -44.254 -36.703 1.00 54.06 194 LYS A O 1
ATOM 1595 N N . ASN A 1 195 ? 31.940 -43.097 -34.788 1.00 53.28 195 ASN A N 1
ATOM 1596 C CA . ASN A 1 195 ? 33.013 -43.832 -34.097 1.00 53.28 195 ASN A CA 1
ATOM 1597 C C . ASN A 1 195 ? 32.666 -45.293 -33.748 1.00 53.28 195 ASN A C 1
ATOM 1599 O O . ASN A 1 195 ? 33.571 -46.094 -33.525 1.00 53.28 195 ASN A O 1
ATOM 1603 N N . LYS A 1 196 ? 31.378 -45.666 -33.703 1.00 52.34 196 LYS A N 1
ATOM 1604 C CA . LYS A 1 196 ? 30.957 -47.069 -33.526 1.00 52.34 196 LYS A CA 1
ATOM 1605 C C . LYS A 1 196 ? 31.031 -47.897 -34.816 1.00 52.34 196 LYS A C 1
ATOM 1607 O O . LYS A 1 196 ? 31.167 -49.108 -34.718 1.00 52.34 196 LYS A O 1
ATOM 1612 N N . LYS A 1 197 ? 30.983 -47.273 -36.002 1.00 51.62 197 LYS A N 1
ATOM 1613 C CA . LYS A 1 197 ? 31.108 -47.974 -37.298 1.00 51.62 197 LYS A CA 1
ATOM 1614 C C . LYS A 1 197 ? 32.556 -48.250 -37.725 1.00 51.62 197 LYS A C 1
ATOM 1616 O O . LYS A 1 197 ? 32.769 -49.072 -38.601 1.00 51.62 197 LYS A O 1
ATOM 1621 N N . THR A 1 198 ? 33.544 -47.597 -37.115 1.00 52.09 198 THR A N 1
ATOM 1622 C CA . THR A 1 198 ? 34.977 -47.774 -37.426 1.00 52.09 198 THR A CA 1
ATOM 1623 C C . THR A 1 198 ? 35.709 -48.764 -36.513 1.00 52.09 198 THR A C 1
ATOM 1625 O O . THR A 1 198 ? 36.904 -48.962 -36.690 1.00 52.09 198 THR A O 1
ATOM 1628 N N . ARG A 1 199 ? 35.027 -49.397 -35.547 1.00 50.03 199 ARG A N 1
ATOM 1629 C CA . ARG A 1 199 ? 35.617 -50.384 -34.613 1.00 50.03 199 ARG A CA 1
ATOM 1630 C C . ARG A 1 199 ? 35.107 -51.820 -34.802 1.00 50.03 199 ARG A C 1
ATOM 1632 O O . ARG A 1 199 ? 35.292 -52.647 -33.919 1.00 50.03 199 ARG A O 1
ATOM 1639 N N . SER A 1 200 ? 34.452 -52.112 -35.921 1.00 50.72 200 SER A N 1
ATOM 1640 C CA . SER A 1 200 ? 33.972 -53.455 -36.262 1.00 50.72 200 SER A CA 1
ATOM 1641 C C . SER A 1 200 ? 34.639 -53.951 -37.543 1.00 50.72 200 SER A C 1
ATOM 1643 O O . SER A 1 200 ? 33.990 -53.958 -38.584 1.00 50.72 200 SER A O 1
ATOM 1645 N N . PHE A 1 201 ? 35.924 -54.294 -37.460 1.00 41.81 201 PHE A N 1
ATOM 1646 C CA . PHE A 1 201 ? 36.638 -55.214 -38.350 1.00 41.81 201 PHE A CA 1
ATOM 1647 C C . PHE A 1 201 ? 37.807 -55.810 -37.570 1.00 41.81 201 PHE A C 1
ATOM 1649 O O . PHE A 1 201 ? 38.456 -55.029 -36.835 1.00 41.81 201 PHE A O 1
#